Protein AF-A0A4V1Y450-F1 (afdb_monomer)

Organism: NCBI:txid1690

pLDDT: mean 74.6, std 20.34, range [22.47, 97.5]

Sequence (356 aa):
MAGMRTQPRKPKGAPNGTGGQYDHLPHGHDTLPDLVQDVPDEGTLQSHRARREYYQARDRAQQGWMYMDQFLKASEPAGDGHDWTSQPVCSMAREMELVERAIGPEGRPGPVARKFLTVTDSPSQAQDLARTWVDGTLLALRRSCALDPTRCYSEPLVRAMLAPGTVKLERILAKPPYCLSAHRSRIGNRYRERLDAYKREHGRVDDRIRDRVWDETLADYVEEKMASGASMGGGLYYSNGQDANPRHAHVRRAMEQGLPVPVRRNPDGSVFNGRADYERILADFRSQLHQHSLEADRESFGFDPATDAGRVDTTGVDLVKVFQQAARQGNDLDVLADTLHLDDAMRQRVMAAACT

Solvent-accessible surface area (backbone atoms only — not comparable to full-atom values): 20708 Å² total; per-residue (Å²): 140,83,81,84,80,77,77,83,78,78,67,93,83,69,83,88,71,97,79,88,79,89,82,87,74,93,78,81,90,84,73,82,52,80,87,74,81,77,69,86,86,85,46,91,62,89,41,76,65,58,46,53,53,49,51,53,53,41,48,74,74,41,73,68,53,78,75,37,58,90,39,23,31,13,79,36,62,35,96,85,76,50,71,30,50,83,49,62,52,47,48,68,71,58,49,50,56,51,50,48,55,23,24,33,59,92,81,46,55,14,61,35,5,54,60,38,47,80,69,40,96,43,53,58,60,7,28,53,52,28,48,56,51,49,53,54,51,52,54,49,49,34,54,51,17,52,60,27,52,37,31,40,46,20,54,71,53,54,53,57,63,54,32,51,85,63,68,53,64,46,63,53,39,38,34,72,93,57,56,37,44,58,58,57,44,54,46,50,51,54,26,50,56,50,50,54,52,48,33,73,76,68,47,86,79,56,69,69,57,52,38,48,49,40,37,54,43,47,50,56,52,45,50,54,28,61,76,69,68,50,86,70,77,79,90,52,38,30,46,75,11,31,64,59,51,64,84,42,68,67,38,38,51,16,60,76,68,74,42,80,59,68,60,44,57,41,98,88,66,47,70,30,33,36,50,60,53,52,53,47,47,48,50,52,52,46,50,54,53,52,50,53,51,52,50,52,51,36,51,74,73,65,54,49,85,90,78,54,86,69,62,66,84,57,84,91,56,65,55,48,59,53,38,33,50,36,47,76,71,70,50,64,63,65,62,51,37,62,72,46,51,52,51,74,70,57,41,52,53,28,54,58,53,38,78,109

Mean predicted aligned error: 15.75 Å

Radius of gyration: 26.09 Å; Cα contacts (8 Å, |Δi|>4): 363; chains: 1; bounding box: 75×49×69 Å

Foldseek 3Di:
DDDDPDDDDDDDPDDDDPDDDDDDDDDDDDDQPLLDPPDPPPFPQPDPVSLVVVVVVCCVVPNPPLVDQVLQAAPDADPVPHARNPAGAQDPVLLVVLLCQLQDDPQDGHLQLVVCVLLEDGSNLSSLVSNRVLVSQLSVSSSSSSRHNNHHNHSVVSNVCSHNVVDDVQSSCCDPPNVQHSLNVVLVSQLVVVVVVVCVVPNDDDPVVSLVSSQVSLQVSQVVCVVVVHDNDDDDAGQQQAGSHCPDPQNVVCVVVVHDGDGDADPVRHTDGSSVSSVVSSVVVNVSSVVVVVVVVCVVVVNDVVPDPQADPCVPPPLLVVLLVCLVVVHDLVVVCVNNVDDPVVSVVSVVSNVD

Structure (mmCIF, N/CA/C/O backbone):
data_AF-A0A4V1Y450-F1
#
_entry.id   AF-A0A4V1Y450-F1
#
loop_
_atom_site.group_PDB
_atom_site.id
_atom_site.type_symbol
_atom_site.label_atom_id
_atom_site.label_alt_id
_atom_site.label_comp_id
_atom_site.label_asym_id
_atom_site.label_entity_id
_atom_site.label_seq_id
_atom_site.pdbx_PDB_ins_code
_atom_site.Cartn_x
_atom_site.Cartn_y
_atom_site.Cartn_z
_atom_site.occupancy
_atom_site.B_iso_or_equiv
_atom_site.auth_seq_id
_atom_site.auth_comp_id
_atom_site.auth_asym_id
_atom_site.auth_atom_id
_atom_site.pdbx_PDB_model_num
ATOM 1 N N . MET A 1 1 ? 35.935 0.048 43.027 1.00 33.91 1 MET A N 1
ATOM 2 C CA . MET A 1 1 ? 36.151 0.452 41.622 1.00 33.91 1 MET A CA 1
ATOM 3 C C . MET A 1 1 ? 35.650 -0.671 40.727 1.00 33.91 1 MET A C 1
ATOM 5 O O . MET A 1 1 ? 36.267 -1.725 40.705 1.00 33.91 1 MET A O 1
ATOM 9 N N . ALA A 1 2 ? 34.489 -0.496 40.094 1.00 30.39 2 ALA A N 1
ATOM 10 C CA . ALA A 1 2 ? 33.848 -1.514 39.261 1.00 30.39 2 ALA A CA 1
ATOM 11 C C . ALA A 1 2 ? 33.905 -1.072 37.793 1.00 30.39 2 ALA A C 1
ATOM 13 O O . ALA A 1 2 ? 33.514 0.047 37.467 1.00 30.39 2 ALA A O 1
ATOM 14 N N . GLY A 1 3 ? 34.455 -1.937 36.939 1.00 28.19 3 GLY A N 1
ATOM 15 C CA . GLY A 1 3 ? 34.726 -1.660 35.533 1.00 28.19 3 GLY A CA 1
ATOM 16 C C . GLY A 1 3 ? 33.459 -1.432 34.711 1.00 28.19 3 GLY A C 1
ATOM 17 O O . GLY A 1 3 ? 32.525 -2.234 34.741 1.00 28.19 3 GLY A O 1
ATOM 18 N N . MET A 1 4 ? 33.464 -0.342 33.943 1.0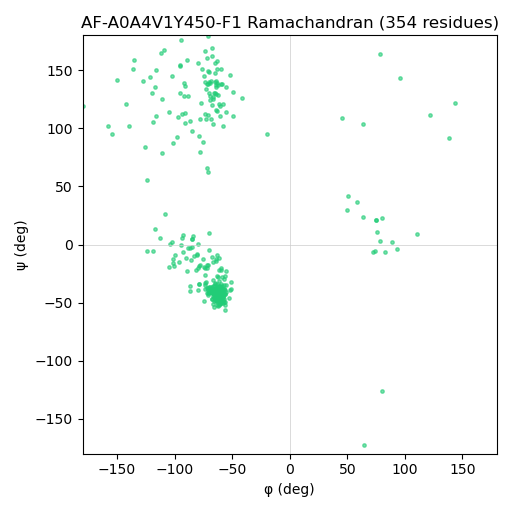0 29.47 4 MET A N 1
ATOM 19 C CA . MET A 1 4 ? 32.505 -0.065 32.877 1.00 29.47 4 MET A CA 1
ATOM 20 C C . MET A 1 4 ? 32.547 -1.194 31.838 1.00 29.47 4 MET A C 1
ATOM 22 O O . MET A 1 4 ? 33.441 -1.248 30.998 1.00 29.47 4 MET A O 1
ATOM 26 N N . ARG A 1 5 ? 31.566 -2.100 31.877 1.00 29.33 5 ARG A N 1
ATOM 27 C CA . ARG A 1 5 ? 31.275 -3.005 30.760 1.00 29.33 5 ARG A CA 1
ATOM 28 C C . ARG A 1 5 ? 30.482 -2.228 29.712 1.00 29.33 5 ARG A C 1
ATOM 30 O O . ARG A 1 5 ? 29.263 -2.113 29.798 1.00 29.33 5 ARG A O 1
ATOM 37 N N . THR A 1 6 ? 31.185 -1.666 28.738 1.00 33.88 6 THR A N 1
ATOM 38 C CA . THR A 1 6 ? 30.600 -1.160 27.495 1.00 33.88 6 THR A CA 1
ATOM 39 C C . THR A 1 6 ? 29.932 -2.318 26.751 1.00 33.88 6 THR A C 1
ATOM 41 O O . THR A 1 6 ? 30.571 -3.320 26.437 1.00 33.88 6 THR A O 1
ATOM 44 N N . GLN A 1 7 ? 28.625 -2.214 26.492 1.00 28.44 7 GLN A N 1
ATOM 45 C CA . GLN A 1 7 ? 27.934 -3.173 25.629 1.00 28.44 7 GLN A CA 1
ATOM 46 C C . GLN A 1 7 ? 28.506 -3.101 24.200 1.00 28.44 7 GLN A C 1
ATOM 48 O O . GLN A 1 7 ? 28.754 -1.996 23.705 1.00 28.44 7 GLN A O 1
ATOM 53 N N . PRO A 1 8 ? 28.705 -4.242 23.514 1.00 29.70 8 PRO A N 1
ATOM 54 C CA . PRO A 1 8 ? 29.227 -4.250 22.156 1.00 29.70 8 PRO A CA 1
ATOM 55 C C . PRO A 1 8 ? 28.202 -3.623 21.204 1.00 29.70 8 PRO A C 1
ATOM 57 O O . PRO A 1 8 ? 27.069 -4.090 21.081 1.00 29.70 8 PRO A O 1
ATOM 60 N N . ARG A 1 9 ? 28.599 -2.541 20.523 1.00 33.09 9 ARG A N 1
ATOM 61 C CA . ARG A 1 9 ? 27.813 -1.955 19.432 1.00 33.09 9 ARG A CA 1
ATOM 62 C C . ARG A 1 9 ? 27.787 -2.943 18.263 1.00 33.09 9 ARG A C 1
ATOM 64 O O . ARG A 1 9 ? 28.834 -3.393 17.807 1.00 33.09 9 ARG A O 1
ATOM 71 N N . LYS A 1 10 ? 26.58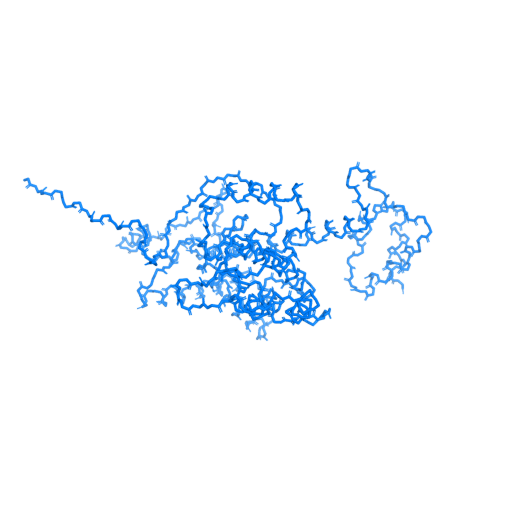3 -3.272 17.791 1.00 30.75 10 LYS A N 1
ATOM 72 C CA . LYS A 1 10 ? 26.346 -4.137 16.626 1.00 30.75 10 LYS A CA 1
ATOM 73 C C . LYS A 1 10 ? 27.028 -3.530 15.379 1.00 30.75 10 LYS A C 1
ATOM 75 O O . LYS A 1 10 ? 26.949 -2.311 15.207 1.00 30.75 10 LYS A O 1
ATOM 80 N N . PRO A 1 11 ? 27.688 -4.325 14.517 1.00 30.58 11 PRO A N 1
ATOM 81 C CA . PRO A 1 11 ? 28.325 -3.814 13.304 1.00 30.58 11 PRO A CA 1
ATOM 82 C C . PRO A 1 11 ? 27.291 -3.233 12.328 1.00 30.58 11 PRO A C 1
ATOM 84 O O . PRO A 1 11 ? 26.187 -3.761 12.168 1.00 30.58 11 PRO A O 1
ATOM 87 N N . LYS A 1 12 ? 27.660 -2.121 11.683 1.00 27.75 12 LYS A N 1
ATOM 88 C CA . LYS A 1 12 ? 26.866 -1.442 10.651 1.00 27.75 12 LYS A CA 1
ATOM 89 C C . LYS A 1 12 ? 26.706 -2.406 9.462 1.00 27.75 12 LYS A C 1
ATOM 91 O O . LYS A 1 12 ? 27.707 -2.772 8.862 1.00 27.75 12 LYS A O 1
ATOM 96 N N . GLY A 1 13 ? 25.476 -2.847 9.174 1.00 32.97 13 GLY A N 1
ATOM 97 C CA . GLY A 1 13 ? 25.177 -3.799 8.087 1.00 32.97 13 GLY A CA 1
ATOM 98 C C . GLY A 1 13 ? 24.740 -5.212 8.508 1.00 32.97 13 GLY A C 1
ATOM 99 O O . GLY A 1 13 ? 24.623 -6.082 7.653 1.00 32.97 13 GLY A O 1
ATOM 100 N N . ALA A 1 14 ? 24.473 -5.477 9.792 1.00 26.77 14 ALA A N 1
ATOM 101 C CA . ALA A 1 14 ? 23.919 -6.772 10.204 1.00 26.77 14 ALA A CA 1
ATOM 102 C C . ALA A 1 14 ? 22.454 -6.947 9.726 1.00 26.77 14 ALA A C 1
ATOM 104 O O . ALA A 1 14 ? 21.623 -6.086 10.039 1.00 26.77 14 ALA A O 1
ATOM 105 N N . PRO A 1 15 ? 22.102 -8.051 9.039 1.00 31.08 15 PRO A N 1
ATOM 106 C CA . PRO A 1 15 ? 20.765 -8.246 8.499 1.00 31.08 15 PRO A CA 1
ATOM 107 C C . PRO A 1 15 ? 19.755 -8.576 9.609 1.00 31.08 15 PRO A C 1
ATOM 109 O O . PRO A 1 15 ? 20.033 -9.323 10.546 1.00 31.08 15 PRO A O 1
ATOM 112 N N . ASN A 1 16 ? 18.570 -7.985 9.459 1.00 34.50 16 ASN A N 1
ATOM 113 C CA . ASN A 1 16 ? 17.327 -8.155 10.213 1.00 34.50 16 ASN A CA 1
ATOM 114 C C . ASN A 1 16 ? 17.328 -7.771 11.706 1.00 34.50 16 ASN A C 1
ATOM 116 O O . ASN A 1 16 ? 17.735 -8.500 12.609 1.00 34.50 16 ASN A O 1
ATOM 120 N N . GLY A 1 17 ? 16.729 -6.608 11.954 1.00 23.62 17 GLY A N 1
ATOM 121 C CA . GLY A 1 17 ? 16.187 -6.177 13.233 1.00 23.62 17 GLY A CA 1
ATOM 122 C C . GLY A 1 17 ? 15.147 -5.097 12.966 1.00 23.62 17 GLY A C 1
ATOM 123 O O . GLY A 1 17 ? 15.493 -3.963 12.664 1.00 23.62 17 GLY A O 1
ATOM 124 N N . THR A 1 18 ? 13.871 -5.466 13.024 1.00 29.64 18 THR A N 1
ATOM 125 C CA . THR A 1 18 ? 12.726 -4.548 13.038 1.00 29.64 18 THR A CA 1
ATOM 126 C C . THR A 1 18 ? 12.924 -3.455 14.090 1.00 29.64 18 THR A C 1
ATOM 128 O O . THR A 1 18 ? 12.837 -3.740 15.285 1.00 29.64 18 THR A O 1
ATOM 131 N N . GLY A 1 19 ? 13.137 -2.219 13.633 1.00 26.31 19 GLY A N 1
ATOM 132 C CA . GLY A 1 19 ? 13.068 -1.002 14.442 1.00 26.31 19 GLY A CA 1
ATOM 133 C C . GLY A 1 19 ? 14.354 -0.177 14.454 1.00 26.31 19 GLY A C 1
ATOM 134 O O . GLY A 1 19 ? 15.329 -0.560 15.091 1.00 26.31 19 GLY A O 1
ATOM 135 N N . GLY A 1 20 ? 14.295 1.008 13.837 1.00 23.78 20 GLY A N 1
ATOM 136 C CA . GLY A 1 20 ? 15.161 2.133 14.192 1.00 23.78 20 GLY A CA 1
ATOM 137 C C . GLY A 1 20 ? 15.722 2.921 13.013 1.00 23.78 20 GLY A C 1
ATOM 138 O O . GLY A 1 20 ? 16.812 2.613 12.557 1.00 23.78 20 GLY A O 1
ATOM 139 N N . GLN A 1 21 ? 15.016 3.970 12.588 1.00 22.47 21 GLN A N 1
ATOM 140 C CA . GLN A 1 21 ? 15.487 5.363 12.650 1.00 22.47 21 GLN A CA 1
ATOM 141 C C . GLN A 1 21 ? 14.393 6.274 12.076 1.00 22.47 21 GLN A C 1
ATOM 143 O O . GLN A 1 21 ? 13.960 6.105 10.942 1.00 22.47 21 GLN A O 1
ATOM 148 N N . TYR A 1 22 ? 13.901 7.191 12.910 1.00 29.86 22 TYR A N 1
ATOM 149 C CA . TYR A 1 22 ? 13.045 8.289 12.482 1.00 29.86 22 TYR A CA 1
ATOM 150 C C . TYR A 1 22 ? 13.910 9.265 11.688 1.00 29.86 22 TYR A C 1
ATOM 152 O O . TYR A 1 22 ? 14.777 9.911 12.278 1.00 29.86 22 TYR A O 1
ATOM 160 N N . ASP A 1 23 ? 13.678 9.365 10.382 1.00 25.23 23 ASP A N 1
ATOM 161 C CA . ASP A 1 23 ? 14.145 10.506 9.601 1.00 25.23 23 ASP A CA 1
ATOM 162 C C . ASP A 1 23 ? 13.089 11.609 9.688 1.00 25.23 23 ASP A C 1
ATOM 164 O O . ASP A 1 23 ? 11.994 11.527 9.132 1.00 25.23 23 ASP A O 1
ATOM 168 N N . HIS A 1 24 ? 13.427 12.630 10.468 1.00 27.42 24 HIS A N 1
ATOM 169 C CA . HIS A 1 24 ? 12.735 13.904 10.525 1.00 27.42 24 HIS A CA 1
ATOM 170 C C . HIS A 1 24 ? 13.287 14.802 9.414 1.00 27.42 24 HIS A C 1
ATOM 172 O O . HIS A 1 24 ? 14.313 15.431 9.640 1.00 27.42 24 HIS A O 1
ATOM 178 N N . LEU A 1 25 ? 12.627 14.907 8.255 1.00 24.45 25 LEU A N 1
ATOM 179 C CA . LEU A 1 25 ? 12.838 16.012 7.305 1.00 24.45 25 LEU A CA 1
ATOM 180 C C . LEU A 1 25 ? 11.543 16.318 6.515 1.00 24.45 25 LEU A C 1
ATOM 182 O O . LEU A 1 25 ? 10.814 15.384 6.176 1.00 24.45 25 LEU A O 1
ATOM 186 N N . PRO A 1 26 ? 11.234 17.603 6.235 1.00 32.69 26 PRO A N 1
ATOM 187 C CA . PRO A 1 26 ? 9.958 18.035 5.675 1.00 32.69 26 PRO A CA 1
ATOM 188 C C . PRO A 1 26 ? 10.060 18.210 4.157 1.00 32.69 26 PRO A C 1
ATOM 190 O O . PRO A 1 26 ? 10.673 19.171 3.708 1.00 32.69 26 PRO A O 1
ATOM 193 N N . HIS A 1 27 ? 9.430 17.347 3.358 1.00 27.23 27 HIS A N 1
ATOM 194 C CA . HIS A 1 27 ? 9.263 17.606 1.925 1.00 27.23 27 HIS A CA 1
ATOM 195 C C . HIS A 1 27 ? 7.904 17.126 1.412 1.00 27.23 27 HIS A C 1
ATOM 197 O O . HIS A 1 27 ? 7.587 15.947 1.519 1.00 27.23 27 HIS A O 1
ATOM 203 N N . GLY A 1 28 ? 7.159 18.103 0.878 1.00 24.92 28 GLY A N 1
ATOM 204 C CA . GLY A 1 28 ? 6.300 18.053 -0.309 1.00 24.92 28 GLY A CA 1
ATOM 205 C C . GLY A 1 28 ? 5.374 16.857 -0.474 1.00 24.92 28 GLY A C 1
ATOM 206 O O . GLY A 1 28 ? 5.818 15.769 -0.825 1.00 24.92 28 GLY A O 1
ATOM 207 N N . HIS A 1 29 ? 4.082 17.117 -0.305 1.00 26.75 29 HIS A N 1
ATOM 208 C CA . HIS A 1 29 ? 3.028 16.300 -0.883 1.00 26.75 29 HIS A CA 1
ATOM 209 C C . HIS A 1 29 ? 3.049 16.376 -2.414 1.00 26.75 29 HIS A C 1
ATOM 211 O O . HIS A 1 29 ? 3.440 17.399 -2.975 1.00 26.75 29 HIS A O 1
ATOM 217 N N . ASP A 1 30 ? 2.659 15.255 -3.019 1.00 29.97 30 ASP A N 1
ATOM 218 C CA . ASP A 1 30 ? 1.737 15.097 -4.154 1.00 29.97 30 ASP A CA 1
ATOM 219 C C . ASP A 1 30 ? 2.240 13.960 -5.044 1.00 29.97 30 ASP A C 1
ATOM 221 O O . ASP A 1 30 ? 3.369 13.989 -5.532 1.00 29.97 30 ASP A O 1
ATOM 225 N N . THR A 1 31 ? 1.386 12.948 -5.230 1.00 32.19 31 THR A N 1
ATOM 226 C CA . THR A 1 31 ? 1.590 11.615 -5.838 1.00 32.19 31 THR A CA 1
ATOM 227 C C . THR A 1 31 ? 1.879 10.467 -4.859 1.00 32.19 31 THR A C 1
ATOM 229 O O . THR A 1 31 ? 2.536 10.614 -3.826 1.00 32.19 31 THR A O 1
ATOM 232 N N . LEU A 1 32 ? 1.325 9.289 -5.191 1.00 34.12 32 LEU A N 1
ATOM 233 C CA . LEU A 1 32 ? 1.556 8.014 -4.505 1.00 34.12 32 LEU A CA 1
ATOM 234 C C . LEU A 1 32 ? 3.049 7.873 -4.159 1.00 34.12 32 LEU A C 1
ATOM 236 O O . LEU A 1 32 ? 3.881 8.000 -5.057 1.00 34.12 32 LEU A O 1
ATOM 240 N N . PRO A 1 33 ? 3.405 7.615 -2.885 1.00 36.03 33 PRO A N 1
ATOM 241 C CA . PRO A 1 33 ? 4.774 7.755 -2.413 1.00 36.03 33 PRO A CA 1
ATOM 242 C C . PRO A 1 33 ? 5.683 6.815 -3.192 1.00 36.03 33 PRO A C 1
ATOM 244 O O . PRO A 1 33 ? 5.584 5.600 -3.012 1.00 36.03 33 PRO A O 1
ATOM 247 N N . ASP A 1 34 ? 6.538 7.407 -4.034 1.00 37.16 34 ASP A N 1
ATOM 248 C CA . ASP A 1 34 ? 7.513 6.792 -4.941 1.00 37.16 34 ASP A CA 1
ATOM 249 C C . ASP A 1 34 ? 7.828 5.352 -4.511 1.00 37.16 34 ASP A C 1
ATOM 251 O O . ASP A 1 34 ? 8.572 5.109 -3.554 1.00 37.16 34 ASP A O 1
ATOM 255 N N . LEU A 1 35 ? 7.129 4.383 -5.108 1.00 35.09 35 LEU A N 1
ATOM 256 C CA . LEU A 1 35 ? 6.893 3.028 -4.574 1.00 35.09 35 LEU A CA 1
ATOM 257 C C . LEU A 1 35 ? 8.138 2.127 -4.539 1.00 35.09 35 LEU A C 1
ATOM 259 O O . LEU A 1 35 ? 8.059 0.932 -4.261 1.00 35.09 35 LEU A O 1
ATOM 263 N N . VAL A 1 36 ? 9.310 2.701 -4.782 1.00 41.56 36 VAL A N 1
ATOM 264 C CA . VAL A 1 36 ? 10.457 2.010 -5.360 1.00 41.56 36 VAL A CA 1
ATOM 265 C C . VAL A 1 36 ? 11.683 2.132 -4.455 1.00 41.56 36 VAL A C 1
ATOM 267 O O . VAL A 1 36 ? 12.742 2.596 -4.859 1.00 41.56 36 VAL A O 1
ATOM 270 N N . GLN A 1 37 ? 11.553 1.722 -3.193 1.00 41.34 37 GLN A N 1
ATOM 271 C CA . GLN A 1 37 ? 12.717 1.616 -2.295 1.00 41.34 37 GLN A CA 1
ATOM 272 C C . GLN A 1 37 ? 13.192 0.172 -2.068 1.00 41.34 37 GLN A C 1
ATOM 274 O O . GLN A 1 37 ? 14.165 -0.027 -1.353 1.00 41.34 37 GLN A O 1
ATOM 279 N N . ASP A 1 38 ? 12.553 -0.831 -2.683 1.00 36.53 38 ASP A N 1
ATOM 280 C CA . ASP A 1 38 ? 12.862 -2.252 -2.438 1.00 36.53 38 ASP A CA 1
ATOM 281 C C . ASP A 1 38 ? 13.395 -3.024 -3.652 1.00 36.53 38 ASP A C 1
ATOM 283 O O . ASP A 1 38 ? 13.456 -4.253 -3.606 1.00 36.53 38 ASP A O 1
ATOM 287 N N . VAL A 1 39 ? 13.792 -2.352 -4.736 1.00 37.91 39 VAL A N 1
ATOM 288 C CA . VAL A 1 39 ? 14.658 -3.014 -5.722 1.00 37.91 39 VAL A CA 1
ATOM 289 C C . VAL A 1 39 ? 16.070 -3.013 -5.123 1.00 37.91 39 VAL A C 1
ATOM 291 O O . VAL A 1 39 ? 16.554 -1.928 -4.801 1.00 37.91 39 VAL A O 1
ATOM 294 N N . PRO A 1 40 ? 16.725 -4.175 -4.923 1.00 38.03 40 PRO A N 1
ATOM 295 C CA . PRO A 1 40 ? 18.095 -4.221 -4.423 1.00 38.03 40 PRO A CA 1
ATOM 296 C C . PRO A 1 40 ? 19.010 -3.389 -5.330 1.00 38.03 40 PRO A C 1
ATOM 298 O O . PRO A 1 40 ? 19.171 -3.702 -6.516 1.00 38.03 40 PRO A O 1
ATOM 301 N N . ASP A 1 41 ? 19.538 -2.306 -4.755 1.00 47.16 41 ASP A N 1
ATOM 302 C CA . ASP A 1 41 ? 20.470 -1.356 -5.363 1.00 47.16 41 ASP A CA 1
ATOM 303 C C . ASP A 1 41 ? 21.867 -2.000 -5.422 1.00 47.16 41 ASP A C 1
ATOM 305 O O . ASP A 1 41 ? 22.676 -1.847 -4.509 1.00 47.16 41 ASP A O 1
ATOM 309 N N . GLU A 1 42 ? 22.151 -2.730 -6.501 1.00 40.25 42 GLU A N 1
ATOM 310 C CA . GLU A 1 42 ? 23.497 -3.244 -6.821 1.00 40.25 42 GLU A CA 1
ATOM 311 C C . GLU A 1 42 ? 24.130 -2.511 -8.023 1.00 40.25 42 GLU A C 1
ATOM 313 O O . GLU A 1 42 ? 24.983 -3.040 -8.724 1.00 40.25 42 GLU A O 1
ATOM 318 N N . GLY A 1 43 ? 23.723 -1.259 -8.267 1.00 45.78 43 GLY A N 1
ATOM 319 C CA . GLY A 1 43 ? 24.254 -0.419 -9.347 1.00 45.78 43 GLY A CA 1
ATOM 320 C C . GLY A 1 43 ? 25.381 0.530 -8.912 1.00 45.78 43 GLY A C 1
ATOM 321 O O . GLY A 1 43 ? 25.440 0.996 -7.775 1.00 45.78 43 GLY A O 1
ATOM 322 N N . THR A 1 44 ? 26.245 0.893 -9.863 1.00 49.44 44 THR A N 1
ATOM 323 C CA . THR A 1 44 ? 27.452 1.742 -9.727 1.00 49.44 44 THR A CA 1
ATOM 324 C C . THR A 1 44 ? 27.213 3.185 -9.244 1.00 49.44 44 THR A C 1
ATOM 326 O O . THR A 1 44 ? 28.163 3.870 -8.860 1.00 49.44 44 THR A O 1
ATOM 329 N N . LEU A 1 45 ? 25.963 3.664 -9.197 1.00 53.75 45 LEU A N 1
ATOM 330 C CA . LEU A 1 45 ? 25.597 5.007 -8.725 1.00 53.75 45 LEU A CA 1
ATOM 331 C C . LEU A 1 45 ? 25.042 4.960 -7.291 1.00 53.75 45 LEU A C 1
ATOM 333 O O . LEU A 1 45 ? 23.834 4.905 -7.069 1.00 53.75 45 LEU A O 1
ATOM 337 N N . GLN A 1 46 ? 25.939 5.040 -6.305 1.00 56.66 46 GLN A N 1
ATOM 338 C CA . GLN A 1 46 ? 25.635 4.817 -4.880 1.00 56.66 46 GLN A CA 1
ATOM 339 C C . GLN A 1 46 ? 24.721 5.869 -4.212 1.00 56.66 46 GLN A C 1
ATOM 341 O O . GLN A 1 46 ? 24.269 5.651 -3.090 1.00 56.66 46 GLN A O 1
ATOM 346 N N . SER A 1 47 ? 24.432 7.014 -4.849 1.00 64.75 47 SER A N 1
ATOM 347 C CA . SER A 1 47 ? 23.580 8.063 -4.257 1.00 64.75 47 SER A CA 1
ATOM 348 C C . SER A 1 47 ? 22.346 8.388 -5.103 1.00 64.75 47 SER A C 1
ATOM 350 O O . SER A 1 47 ? 22.389 8.411 -6.333 1.00 64.75 47 SER A O 1
ATOM 352 N N . HIS A 1 48 ? 21.228 8.691 -4.432 1.00 63.66 48 HIS A N 1
ATOM 353 C CA . HIS A 1 48 ? 19.972 9.108 -5.073 1.00 63.66 48 HIS A CA 1
ATOM 354 C C . HIS A 1 48 ? 20.155 10.349 -5.964 1.00 63.66 48 HIS A C 1
ATOM 356 O O . HIS A 1 48 ? 19.609 10.431 -7.063 1.00 63.66 48 HIS A O 1
ATOM 362 N N . ARG A 1 49 ? 20.988 11.296 -5.516 1.00 66.81 49 ARG A N 1
ATOM 363 C CA . ARG A 1 49 ? 21.335 12.499 -6.275 1.00 66.81 49 ARG A CA 1
ATOM 364 C C . ARG A 1 49 ? 22.059 12.162 -7.580 1.00 66.81 49 ARG A C 1
ATOM 366 O O . ARG A 1 49 ? 21.632 12.633 -8.628 1.00 66.81 49 ARG A O 1
ATOM 373 N N . ALA A 1 50 ? 23.078 11.303 -7.527 1.00 66.88 50 ALA A N 1
ATOM 374 C CA . ALA A 1 50 ? 23.832 10.898 -8.713 1.00 66.88 50 ALA A CA 1
ATOM 375 C C . ALA A 1 50 ? 22.951 10.170 -9.744 1.00 66.88 50 ALA A C 1
ATOM 377 O O . ALA A 1 50 ? 23.091 10.394 -10.942 1.00 66.88 50 ALA A O 1
ATOM 378 N N . ARG A 1 51 ? 21.989 9.354 -9.291 1.00 68.81 51 ARG A N 1
ATOM 379 C CA . ARG A 1 51 ? 20.998 8.716 -10.176 1.00 68.81 51 ARG A CA 1
ATOM 380 C C . ARG A 1 51 ? 20.083 9.728 -10.856 1.00 68.81 51 ARG A C 1
ATOM 382 O O . ARG A 1 51 ? 19.880 9.653 -12.062 1.00 68.81 51 ARG A O 1
ATOM 389 N N . ARG A 1 52 ? 19.560 10.702 -10.105 1.00 74.00 52 ARG A N 1
ATOM 390 C CA . ARG A 1 52 ? 18.709 11.761 -10.669 1.00 74.00 52 ARG A CA 1
ATOM 391 C C . ARG A 1 52 ? 19.464 12.593 -11.705 1.00 74.00 52 ARG A C 1
ATOM 393 O O . ARG A 1 52 ? 18.920 12.869 -12.769 1.00 74.00 52 ARG A O 1
ATOM 400 N N . GLU A 1 53 ? 20.710 12.951 -11.407 1.00 72.31 53 GLU A N 1
ATOM 401 C CA . GLU A 1 53 ? 21.594 13.669 -12.331 1.00 72.31 53 GLU A CA 1
ATOM 402 C C . GLU A 1 53 ? 21.879 12.835 -13.592 1.00 72.31 53 GLU A C 1
ATOM 404 O O . GLU A 1 53 ? 21.792 13.365 -14.699 1.00 72.31 53 GLU A O 1
ATOM 409 N N . TYR A 1 54 ? 22.116 11.524 -13.451 1.00 76.00 54 TYR A N 1
ATOM 410 C CA . TYR A 1 54 ? 22.274 10.604 -14.581 1.00 76.00 54 TYR A CA 1
ATOM 411 C C . TYR A 1 54 ? 21.024 10.548 -15.470 1.00 76.00 54 TYR A C 1
ATOM 413 O O . TYR A 1 54 ? 21.134 10.723 -16.684 1.00 76.00 54 TYR A O 1
ATOM 421 N N . TYR A 1 55 ? 19.835 10.351 -14.887 1.00 74.69 55 TYR A N 1
ATOM 422 C CA . TYR A 1 55 ? 18.585 10.292 -15.652 1.00 74.69 55 TYR A CA 1
ATOM 423 C C . TYR A 1 55 ? 18.324 11.602 -16.396 1.00 74.69 55 TYR A C 1
ATOM 425 O O . TYR A 1 55 ? 18.038 11.577 -17.586 1.00 74.69 55 TYR A O 1
ATOM 433 N N . GLN A 1 56 ? 18.520 12.748 -15.739 1.00 76.31 56 GLN A N 1
ATOM 434 C CA . GLN A 1 56 ? 18.359 14.056 -16.380 1.00 76.31 56 GLN A CA 1
ATOM 435 C C . GLN A 1 56 ? 19.361 14.280 -17.515 1.00 76.31 56 GLN A C 1
ATOM 437 O O . GLN A 1 56 ? 19.002 14.832 -18.553 1.00 76.31 56 GLN A O 1
ATOM 442 N N . ALA A 1 57 ? 20.621 13.876 -17.335 1.00 75.50 57 ALA A N 1
ATOM 443 C CA . ALA A 1 57 ? 21.623 13.969 -18.391 1.00 75.50 57 ALA A CA 1
ATOM 444 C C . ALA A 1 57 ? 21.251 13.085 -19.591 1.00 75.50 57 ALA A C 1
ATOM 446 O O . ALA A 1 57 ? 21.385 13.517 -20.736 1.00 75.50 57 ALA A O 1
ATOM 447 N N . ARG A 1 58 ? 20.729 11.879 -19.336 1.00 77.81 58 ARG A N 1
ATOM 448 C CA . ARG A 1 58 ? 20.241 10.968 -20.374 1.00 77.81 58 ARG A CA 1
ATOM 449 C C . ARG A 1 58 ? 19.006 11.487 -21.088 1.00 77.81 58 ARG A C 1
ATOM 451 O O . ARG A 1 58 ? 19.000 11.460 -22.310 1.00 77.81 58 ARG A O 1
ATOM 458 N N . ASP A 1 59 ? 18.025 12.021 -20.370 1.00 78.38 59 ASP A N 1
ATOM 459 C CA . ASP A 1 59 ? 16.825 12.603 -20.976 1.00 78.38 59 ASP A CA 1
ATOM 460 C C . ASP A 1 59 ? 17.177 13.772 -21.910 1.00 78.38 59 ASP A C 1
ATOM 462 O O . ASP A 1 59 ? 16.582 13.903 -22.977 1.00 78.38 59 ASP A O 1
ATOM 466 N N . ARG A 1 60 ? 18.194 14.579 -21.561 1.00 80.75 60 ARG A N 1
ATOM 467 C CA . ARG A 1 60 ? 18.717 15.647 -22.436 1.00 80.75 60 ARG A CA 1
ATOM 468 C C . ARG A 1 60 ? 19.464 15.113 -23.656 1.00 80.75 60 ARG A C 1
ATOM 470 O O . ARG A 1 60 ? 19.408 15.732 -24.711 1.00 80.75 60 ARG A O 1
ATOM 477 N N . ALA A 1 61 ? 20.207 14.020 -23.501 1.00 83.38 61 ALA A N 1
ATOM 478 C CA . ALA A 1 61 ? 21.015 13.453 -24.578 1.00 83.38 61 ALA A CA 1
ATOM 479 C C . ALA A 1 61 ? 20.179 12.622 -25.562 1.00 83.38 61 ALA A C 1
ATOM 481 O O . ALA A 1 61 ? 20.429 12.648 -26.765 1.00 83.38 61 ALA A O 1
ATOM 482 N N . GLN A 1 62 ? 19.215 11.859 -25.050 1.00 81.69 62 GLN A N 1
ATOM 483 C CA . GLN A 1 62 ? 18.420 10.910 -25.813 1.00 81.69 62 GLN A CA 1
ATOM 484 C C . GLN A 1 62 ? 17.065 10.691 -25.138 1.00 81.69 62 GLN A C 1
ATOM 486 O O . GLN A 1 62 ? 16.915 9.855 -24.246 1.00 81.69 62 GLN A O 1
ATOM 491 N N . GLN A 1 63 ? 16.052 11.428 -25.588 1.00 80.12 63 GLN A N 1
ATOM 492 C CA . GLN A 1 63 ? 14.691 11.263 -25.089 1.00 80.12 63 GLN A CA 1
ATOM 493 C C . GLN A 1 63 ? 14.187 9.833 -25.349 1.00 80.12 63 GLN A C 1
ATOM 495 O O . GLN A 1 63 ? 14.426 9.256 -26.409 1.00 80.12 63 GLN A O 1
ATOM 500 N N . GLY A 1 64 ? 13.502 9.246 -24.364 1.00 78.75 64 GLY A N 1
ATOM 501 C CA . GLY A 1 64 ? 12.947 7.895 -24.485 1.00 78.75 64 GLY A CA 1
ATOM 502 C C . GLY A 1 64 ? 13.968 6.760 -24.362 1.00 78.75 64 GLY A C 1
ATOM 503 O O . GLY A 1 64 ? 13.607 5.609 -24.592 1.00 78.75 64 GLY A O 1
ATOM 504 N N . TRP A 1 65 ? 15.212 7.040 -23.949 1.00 77.94 65 TRP A N 1
ATOM 505 C CA . TRP A 1 65 ? 16.252 6.022 -23.735 1.00 77.94 65 TRP A CA 1
ATOM 506 C C . TRP A 1 65 ? 15.790 4.853 -22.845 1.00 77.94 65 TRP A C 1
ATOM 508 O O . TRP A 1 65 ? 16.169 3.712 -23.083 1.00 77.94 65 TRP A O 1
ATOM 518 N N . MET A 1 66 ? 14.902 5.099 -21.876 1.00 77.56 66 MET A N 1
ATOM 519 C CA . MET A 1 66 ? 14.334 4.066 -20.993 1.00 77.56 66 MET A CA 1
ATOM 520 C C . MET A 1 66 ? 13.487 3.004 -21.713 1.00 77.56 66 MET A C 1
ATOM 522 O O . MET A 1 66 ? 13.107 2.024 -21.081 1.00 77.56 66 MET A O 1
ATOM 526 N N . TYR A 1 67 ? 13.180 3.184 -22.999 1.00 84.44 67 TYR A N 1
ATOM 527 C CA . TYR A 1 67 ? 12.415 2.242 -23.822 1.00 84.44 67 TYR A CA 1
ATOM 528 C C . TYR A 1 67 ? 13.255 1.603 -24.933 1.00 84.44 67 TYR A C 1
ATOM 530 O O . TYR A 1 67 ? 12.715 0.900 -25.780 1.00 84.44 67 TYR A O 1
ATOM 538 N N . MET A 1 68 ? 14.564 1.861 -24.969 1.00 84.44 68 MET A N 1
ATOM 539 C CA . MET A 1 68 ? 15.437 1.349 -26.021 1.00 84.44 68 MET A CA 1
ATOM 540 C C . MET A 1 68 ? 16.128 0.059 -25.591 1.00 84.44 68 MET A C 1
ATOM 542 O O . MET A 1 68 ? 16.798 0.018 -24.558 1.00 84.44 68 MET A O 1
ATOM 546 N N . ASP A 1 69 ? 16.058 -0.960 -26.447 1.00 88.81 69 ASP A N 1
ATOM 547 C CA . ASP A 1 69 ? 16.622 -2.290 -26.193 1.00 88.81 69 ASP A CA 1
ATOM 548 C C . ASP A 1 69 ? 18.094 -2.259 -25.774 1.00 88.81 69 ASP A C 1
ATOM 550 O O . ASP A 1 69 ? 18.493 -2.986 -24.870 1.00 88.81 69 ASP A O 1
ATOM 554 N N . GLN A 1 70 ? 18.900 -1.380 -26.377 1.00 88.19 70 GLN A N 1
ATOM 555 C CA . GLN A 1 70 ? 20.334 -1.267 -26.083 1.00 88.19 70 GLN A CA 1
ATOM 556 C C . GLN A 1 70 ? 20.648 -0.892 -24.626 1.00 88.19 70 GLN A C 1
ATOM 558 O O . GLN A 1 70 ? 21.758 -1.142 -24.169 1.00 88.19 70 GLN A O 1
ATOM 563 N N . PHE A 1 71 ? 19.699 -0.278 -23.913 1.00 85.56 71 PHE A N 1
ATOM 564 C CA . PHE A 1 71 ? 19.840 0.039 -22.492 1.00 85.56 71 PHE A CA 1
ATOM 565 C C . PHE A 1 71 ? 19.113 -0.961 -21.601 1.00 85.56 71 PHE A C 1
ATOM 567 O O . PHE A 1 71 ? 19.382 -1.022 -20.416 1.00 85.56 71 PHE A O 1
ATOM 574 N N . LEU A 1 72 ? 18.178 -1.734 -22.139 1.00 87.06 72 LEU A N 1
ATOM 575 C CA . LEU A 1 72 ? 17.365 -2.658 -21.355 1.00 87.06 72 LEU A CA 1
ATOM 576 C C . LEU A 1 72 ? 17.848 -4.106 -21.435 1.00 87.06 72 LEU A C 1
ATOM 578 O O . LEU A 1 72 ? 17.335 -4.961 -20.712 1.00 87.06 72 LEU A O 1
ATOM 582 N N . LYS A 1 73 ? 18.804 -4.389 -22.318 1.00 91.94 73 LYS A N 1
ATOM 583 C CA . LYS A 1 73 ? 19.414 -5.700 -22.501 1.00 91.94 73 LYS A CA 1
ATOM 584 C C . LYS A 1 73 ? 20.657 -5.841 -21.624 1.00 91.94 73 LYS A C 1
ATOM 586 O O . LYS A 1 73 ? 21.480 -4.932 -21.573 1.00 91.94 73 LYS A O 1
ATOM 591 N N . ALA A 1 74 ? 20.831 -7.017 -21.024 1.00 88.75 74 ALA A N 1
ATOM 592 C CA . ALA A 1 74 ? 22.067 -7.351 -20.325 1.00 88.75 74 ALA A CA 1
ATOM 593 C C . ALA A 1 74 ? 23.238 -7.434 -21.322 1.00 88.75 74 ALA A C 1
ATOM 595 O O . ALA A 1 74 ? 23.144 -8.114 -22.349 1.00 88.75 74 ALA A O 1
ATOM 596 N N . SER A 1 75 ? 24.338 -6.755 -21.011 1.00 88.25 75 SER A N 1
ATOM 597 C CA . SER A 1 75 ? 25.593 -6.784 -21.768 1.00 88.25 75 SER A CA 1
ATOM 598 C C . SER A 1 75 ? 26.658 -7.679 -21.135 1.00 88.25 75 SER A C 1
ATOM 600 O O . SER A 1 75 ? 27.627 -8.026 -21.805 1.00 88.25 75 SER A O 1
ATOM 602 N N . GLU A 1 76 ? 26.489 -8.054 -19.867 1.00 88.81 76 GLU A N 1
ATOM 603 C CA . GLU A 1 76 ? 27.431 -8.872 -19.100 1.00 88.81 76 GLU A CA 1
ATOM 604 C C . GLU A 1 76 ? 26.680 -9.956 -18.303 1.00 88.81 76 GLU A C 1
ATOM 606 O O . GLU A 1 76 ? 25.517 -9.757 -17.944 1.00 88.81 76 GLU A O 1
ATOM 611 N N . PRO A 1 77 ? 27.292 -11.121 -18.027 1.00 86.19 77 PRO A N 1
ATOM 612 C CA . PRO A 1 77 ? 26.711 -12.099 -17.111 1.00 86.19 77 PRO A CA 1
ATOM 613 C C . PRO A 1 77 ? 26.758 -11.574 -15.670 1.00 86.19 77 PRO A C 1
ATOM 615 O O . PRO A 1 77 ? 27.692 -10.865 -15.287 1.00 86.19 77 PRO A O 1
ATOM 618 N N . ALA A 1 78 ? 25.781 -11.948 -14.845 1.00 80.38 78 ALA A N 1
ATOM 619 C CA . ALA A 1 78 ? 25.813 -11.618 -13.428 1.00 80.38 78 ALA A CA 1
ATOM 620 C C . ALA A 1 78 ? 26.838 -12.501 -12.690 1.00 80.38 78 ALA A C 1
ATOM 622 O O . ALA A 1 78 ? 27.047 -13.676 -13.007 1.00 80.38 78 ALA A O 1
ATOM 623 N N . GLY A 1 79 ? 27.496 -11.930 -11.678 1.00 74.19 79 GLY A N 1
ATOM 624 C CA . GLY A 1 79 ? 28.526 -12.618 -10.885 1.00 74.19 79 GLY A CA 1
ATOM 625 C C . GLY A 1 79 ? 27.993 -13.724 -9.963 1.00 74.19 79 GLY A C 1
ATOM 626 O O . GLY A 1 79 ? 28.779 -14.417 -9.321 1.00 74.19 79 GLY A O 1
ATOM 627 N N . ASP A 1 80 ? 26.674 -13.893 -9.891 1.00 75.75 80 ASP A N 1
ATOM 628 C CA . ASP A 1 80 ? 25.957 -14.884 -9.083 1.00 75.75 80 ASP A CA 1
ATOM 629 C C . ASP A 1 80 ? 25.644 -16.186 -9.850 1.00 75.75 80 ASP A C 1
ATOM 631 O O . ASP A 1 80 ? 24.984 -17.082 -9.322 1.00 75.75 80 ASP A O 1
ATOM 635 N N . GLY A 1 81 ? 26.146 -16.314 -11.084 1.00 71.62 81 GLY A N 1
ATOM 636 C CA . GLY A 1 81 ? 25.933 -17.480 -11.942 1.00 71.62 81 GLY A CA 1
ATOM 637 C C . GLY A 1 81 ? 24.677 -17.395 -12.810 1.00 71.62 81 GLY A C 1
ATOM 638 O O . GLY A 1 81 ? 24.404 -18.332 -13.562 1.00 71.62 81 GLY A O 1
ATOM 639 N N . HIS A 1 82 ? 23.929 -16.290 -12.750 1.00 75.25 82 HIS A N 1
ATOM 640 C CA . HIS A 1 82 ? 22.852 -16.014 -13.691 1.00 75.25 82 HIS A CA 1
ATOM 641 C C . HIS A 1 82 ? 23.373 -15.265 -14.928 1.00 75.25 82 HIS A C 1
ATOM 643 O O . HIS A 1 82 ? 24.013 -14.224 -14.828 1.00 75.25 82 HIS A O 1
ATOM 649 N N . ASP A 1 83 ? 23.064 -15.771 -16.123 1.00 85.75 83 ASP A N 1
ATOM 650 C CA . ASP A 1 83 ? 23.400 -15.107 -17.386 1.00 85.75 83 ASP A CA 1
ATOM 651 C C . ASP A 1 83 ? 22.125 -14.719 -18.142 1.00 85.75 83 ASP A C 1
ATOM 653 O O . ASP A 1 83 ? 21.383 -15.564 -18.651 1.00 85.75 83 ASP A O 1
ATOM 657 N N . TRP A 1 84 ? 21.876 -13.412 -18.204 1.00 85.88 84 TRP A N 1
ATOM 658 C CA . TRP A 1 84 ? 20.715 -12.826 -18.867 1.00 85.88 84 TRP A CA 1
ATOM 659 C C . TRP A 1 84 ? 21.048 -12.221 -20.238 1.00 85.88 84 TRP A C 1
ATOM 661 O O . TRP A 1 84 ? 20.155 -11.676 -20.885 1.00 85.88 84 TRP A O 1
ATOM 671 N N . THR A 1 85 ? 22.295 -12.322 -20.713 1.00 87.88 85 THR A N 1
ATOM 672 C CA . THR A 1 85 ? 22.768 -11.672 -21.957 1.00 87.88 85 THR A CA 1
ATOM 673 C C . THR A 1 85 ? 22.053 -12.171 -23.218 1.00 87.88 85 THR A C 1
ATOM 675 O O . THR A 1 85 ? 21.902 -11.442 -24.205 1.00 87.88 85 THR A O 1
ATOM 678 N N . SER A 1 86 ? 21.560 -13.411 -23.177 1.00 88.38 86 SER A N 1
ATOM 679 C CA . SER A 1 86 ? 20.788 -14.043 -24.251 1.00 88.38 86 SER A CA 1
ATOM 680 C C . SER A 1 86 ? 19.285 -13.746 -24.196 1.00 88.38 86 SER A C 1
ATOM 682 O O . SER A 1 86 ? 18.584 -13.999 -25.178 1.00 88.38 86 SER A O 1
ATOM 684 N N . GLN A 1 87 ? 18.772 -13.200 -23.087 1.00 90.00 87 GLN A N 1
ATOM 685 C CA . GLN A 1 87 ? 17.346 -12.907 -22.952 1.00 90.00 87 GLN A CA 1
ATOM 686 C C . GLN A 1 87 ? 16.953 -11.702 -23.816 1.00 90.00 87 GLN A C 1
ATOM 688 O O . GLN A 1 87 ? 17.627 -10.666 -23.768 1.00 90.00 87 GLN A O 1
ATOM 693 N N . PRO A 1 88 ? 15.849 -11.792 -24.577 1.00 93.62 88 PRO A N 1
ATOM 694 C CA . PRO A 1 88 ? 15.310 -10.638 -25.276 1.00 93.62 88 PRO A CA 1
ATOM 695 C C . PRO A 1 88 ? 14.684 -9.649 -24.286 1.00 93.62 88 PRO A C 1
ATOM 697 O O . PRO A 1 88 ? 14.119 -10.035 -23.257 1.00 93.62 88 PRO A O 1
ATOM 700 N N . VAL A 1 89 ? 14.742 -8.366 -24.641 1.00 93.44 89 VAL A N 1
ATOM 701 C CA . VAL A 1 89 ? 13.990 -7.314 -23.951 1.00 93.44 89 VAL A CA 1
ATOM 702 C C . VAL A 1 89 ? 12.494 -7.560 -24.166 1.00 93.44 89 VAL A C 1
ATOM 704 O O . VAL A 1 89 ? 12.060 -7.974 -25.243 1.00 93.44 89 VAL A O 1
ATOM 707 N N . CYS A 1 90 ? 11.692 -7.351 -23.125 1.00 92.00 90 CYS A N 1
ATOM 708 C CA . CYS A 1 90 ? 10.245 -7.466 -23.185 1.00 92.00 90 CYS A CA 1
ATOM 709 C C . CYS A 1 90 ? 9.702 -6.461 -24.201 1.00 92.00 90 CYS A C 1
ATOM 711 O O . CYS A 1 90 ? 9.859 -5.253 -24.036 1.00 92.00 90 CYS A O 1
ATOM 713 N N . SER A 1 91 ? 9.036 -6.964 -25.240 1.00 90.94 91 SER A N 1
ATOM 714 C CA . SER A 1 91 ? 8.377 -6.094 -26.214 1.00 90.94 91 SER A CA 1
ATOM 715 C C . SER A 1 91 ? 7.254 -5.280 -25.565 1.00 90.94 91 SER A C 1
ATOM 717 O O . SER A 1 91 ? 6.590 -5.754 -24.638 1.00 90.94 91 SER A O 1
ATOM 719 N N . MET A 1 92 ? 6.986 -4.093 -26.114 1.00 89.75 92 MET A N 1
ATOM 720 C CA . MET A 1 92 ? 5.906 -3.218 -25.646 1.00 89.75 92 MET A CA 1
ATOM 721 C C . MET A 1 92 ? 4.537 -3.909 -25.695 1.00 89.75 92 MET A C 1
ATOM 723 O O . MET A 1 92 ? 3.786 -3.858 -24.728 1.00 89.75 92 MET A O 1
ATOM 727 N N . ALA A 1 93 ? 4.234 -4.617 -26.790 1.00 91.50 93 ALA A N 1
ATOM 728 C CA . ALA A 1 93 ? 2.977 -5.352 -26.931 1.00 91.50 93 ALA A CA 1
ATOM 729 C C . ALA A 1 93 ? 2.801 -6.382 -25.806 1.00 91.50 93 ALA A C 1
ATOM 731 O O . ALA A 1 93 ? 1.746 -6.464 -25.181 1.00 91.50 93 ALA A O 1
ATOM 732 N N . ARG A 1 94 ? 3.870 -7.119 -25.486 1.00 93.94 94 ARG A N 1
ATOM 733 C CA . ARG A 1 94 ? 3.830 -8.113 -24.417 1.00 93.94 94 ARG A CA 1
ATOM 734 C C . ARG A 1 94 ? 3.717 -7.488 -23.031 1.00 93.94 94 ARG A C 1
ATOM 736 O O . ARG A 1 94 ? 3.035 -8.037 -22.170 1.00 93.94 94 ARG A O 1
ATOM 743 N N . GLU A 1 95 ? 4.370 -6.356 -22.805 1.00 93.06 95 GLU A N 1
ATOM 744 C CA . GLU A 1 95 ? 4.216 -5.605 -21.563 1.00 93.06 95 GLU A CA 1
ATOM 745 C C . GLU A 1 95 ? 2.769 -5.146 -21.375 1.00 93.06 95 GLU A C 1
ATOM 747 O O . GLU A 1 95 ? 2.198 -5.400 -20.318 1.00 93.06 95 GLU A O 1
ATOM 752 N N . MET A 1 96 ? 2.149 -4.565 -22.407 1.00 94.25 96 MET A N 1
ATOM 753 C CA . MET A 1 96 ? 0.750 -4.133 -22.361 1.00 94.25 96 MET A CA 1
ATOM 754 C C . MET A 1 96 ? -0.195 -5.293 -22.025 1.00 94.25 96 MET A C 1
ATOM 756 O O . MET A 1 96 ? -1.028 -5.155 -21.134 1.00 94.25 96 MET A O 1
ATOM 760 N N . GLU A 1 97 ? -0.012 -6.469 -22.632 1.00 96.12 97 GLU A N 1
ATOM 761 C CA . GLU A 1 97 ? -0.792 -7.669 -22.286 1.00 96.12 97 GLU A CA 1
ATOM 762 C C . GLU A 1 97 ? -0.636 -8.072 -20.805 1.00 96.12 97 GLU A C 1
ATOM 764 O O . GLU A 1 97 ? -1.596 -8.491 -20.148 1.00 96.12 97 GLU A O 1
ATOM 769 N N . LEU A 1 98 ? 0.580 -7.971 -20.254 1.00 95.62 98 LEU A N 1
ATOM 770 C CA . LEU A 1 98 ? 0.839 -8.271 -18.844 1.00 95.62 98 LEU A CA 1
ATOM 771 C C . LEU A 1 98 ? 0.201 -7.227 -17.917 1.00 95.62 98 LEU A C 1
ATOM 773 O O . LEU A 1 98 ? -0.357 -7.604 -16.882 1.00 95.62 98 LEU A O 1
ATOM 777 N N . VAL A 1 99 ? 0.249 -5.950 -18.298 1.00 94.56 99 VAL A N 1
ATOM 778 C CA . VAL A 1 99 ? -0.376 -4.825 -17.590 1.00 94.56 99 VAL A CA 1
ATOM 779 C C . VAL A 1 99 ? -1.896 -4.985 -17.559 1.00 94.56 99 VAL A C 1
ATOM 781 O O . VAL A 1 99 ? -2.491 -4.997 -16.479 1.00 94.56 99 VAL A O 1
ATOM 784 N N . GLU A 1 100 ? -2.526 -5.209 -18.712 1.00 95.69 100 GLU A N 1
ATOM 785 C CA . GLU A 1 100 ? -3.970 -5.443 -18.824 1.00 95.69 100 GLU A CA 1
ATOM 786 C C . GLU A 1 100 ? -4.411 -6.634 -17.976 1.00 95.69 100 GLU A C 1
ATOM 788 O O . GLU A 1 100 ? -5.405 -6.562 -17.251 1.00 95.69 100 GLU A O 1
ATOM 793 N N . ARG A 1 101 ? -3.640 -7.727 -17.985 1.00 96.44 101 ARG A N 1
ATOM 794 C CA . ARG A 1 101 ? -3.925 -8.892 -17.143 1.00 96.44 101 ARG A CA 1
ATOM 795 C C . ARG A 1 101 ? -3.790 -8.582 -15.652 1.00 96.44 101 ARG A C 1
ATOM 797 O O . ARG A 1 101 ? -4.567 -9.113 -14.855 1.00 96.44 101 ARG A O 1
ATOM 804 N N . ALA A 1 102 ? -2.795 -7.789 -15.258 1.00 94.00 102 ALA A N 1
ATOM 805 C CA . ALA A 1 102 ? -2.544 -7.427 -13.866 1.00 94.00 102 ALA A CA 1
ATOM 806 C C . ALA A 1 102 ? -3.661 -6.537 -13.295 1.00 94.00 102 ALA A C 1
ATOM 808 O O . ALA A 1 102 ? -4.115 -6.765 -12.166 1.00 94.00 102 ALA A O 1
ATOM 809 N N . ILE A 1 103 ? -4.131 -5.573 -14.088 1.00 94.31 103 ILE A N 1
ATOM 810 C CA . ILE A 1 103 ? -5.127 -4.561 -13.704 1.00 94.31 103 ILE A CA 1
ATOM 811 C C . ILE A 1 103 ? -6.560 -5.070 -13.901 1.00 94.31 103 ILE A C 1
ATOM 813 O O . ILE A 1 103 ? -7.429 -4.807 -13.068 1.00 94.31 103 ILE A O 1
ATOM 817 N N . GLY A 1 104 ? -6.795 -5.870 -14.941 1.00 94.12 104 GLY A N 1
ATOM 818 C CA . GLY A 1 104 ? -8.104 -6.380 -15.346 1.00 94.12 104 GLY A CA 1
ATOM 819 C C . GLY A 1 104 ? -8.953 -5.354 -16.111 1.00 94.12 104 GLY A C 1
ATOM 820 O O . GLY A 1 104 ? -8.659 -4.159 -16.070 1.00 94.12 104 GLY A O 1
ATOM 821 N N . PRO A 1 105 ? -10.010 -5.806 -16.810 1.00 91.12 105 PRO A N 1
ATOM 822 C CA . PRO A 1 105 ? -10.923 -4.922 -17.530 1.00 91.12 105 PRO A CA 1
ATOM 823 C C . PRO A 1 105 ? -11.817 -4.130 -16.569 1.00 91.12 105 PRO A C 1
ATOM 825 O O . PRO A 1 105 ? -11.997 -4.522 -15.416 1.00 91.12 105 PRO A O 1
ATOM 828 N N . GLU A 1 106 ? -12.391 -3.026 -17.039 1.00 83.00 106 GLU A N 1
ATOM 829 C CA . GLU A 1 106 ? -13.212 -2.113 -16.233 1.00 83.00 106 GLU A CA 1
ATOM 830 C C . GLU A 1 106 ? -14.299 -2.843 -15.421 1.00 83.00 106 GLU A C 1
ATOM 832 O O . GLU A 1 106 ? -15.000 -3.731 -15.917 1.00 83.00 106 GLU A O 1
ATOM 837 N N . GLY A 1 107 ? -14.382 -2.527 -14.125 1.00 81.06 107 GLY A N 1
ATOM 838 C CA . GLY A 1 107 ? -15.323 -3.144 -13.186 1.00 81.06 107 GLY A CA 1
ATOM 839 C C . GLY A 1 107 ? -14.975 -4.582 -12.774 1.00 81.06 107 GLY A C 1
ATOM 840 O O . GLY A 1 107 ? -15.625 -5.146 -11.893 1.00 81.06 107 GLY A O 1
ATOM 841 N N . ARG A 1 108 ? -13.939 -5.194 -13.363 1.00 90.44 108 ARG A N 1
ATOM 842 C CA . ARG A 1 108 ? -13.474 -6.557 -13.060 1.00 90.44 108 ARG A CA 1
ATOM 843 C C . ARG A 1 108 ? -11.980 -6.544 -12.708 1.00 90.44 108 ARG A C 1
ATOM 845 O O . ARG A 1 108 ? -11.137 -6.843 -13.556 1.00 90.44 108 ARG A O 1
ATOM 852 N N . PRO A 1 109 ? -11.633 -6.257 -11.441 1.00 92.62 109 PRO A N 1
ATOM 853 C CA . PRO A 1 109 ? -10.252 -6.058 -11.029 1.00 92.62 109 PRO A CA 1
ATOM 854 C C . PRO A 1 109 ? -9.414 -7.331 -11.202 1.00 92.62 109 PRO A C 1
ATOM 856 O O . PRO A 1 109 ? -9.761 -8.426 -10.736 1.00 92.62 109 PRO A O 1
ATOM 859 N N . GLY A 1 110 ? -8.269 -7.161 -11.858 1.00 95.38 110 GLY A N 1
ATOM 860 C CA . GLY A 1 110 ? -7.226 -8.160 -12.045 1.00 95.38 110 GLY A CA 1
ATOM 861 C C . GLY A 1 110 ? -6.460 -8.467 -10.751 1.00 95.38 110 GLY A C 1
ATOM 862 O O . GLY A 1 110 ? -6.761 -7.920 -9.688 1.00 95.38 110 GLY A O 1
ATOM 863 N N . PRO A 1 111 ? -5.478 -9.383 -10.785 1.00 94.56 111 PRO A N 1
ATOM 864 C CA . PRO A 1 111 ? -4.778 -9.842 -9.587 1.00 94.56 111 PRO A CA 1
ATOM 865 C C . PRO A 1 111 ? -4.097 -8.731 -8.778 1.00 94.56 111 PRO A C 1
ATOM 867 O O . PRO A 1 111 ? -4.132 -8.795 -7.549 1.00 94.56 111 PRO A O 1
ATOM 870 N N . VAL A 1 112 ? -3.499 -7.735 -9.442 1.00 90.31 112 VAL A N 1
ATOM 871 C CA . VAL A 1 112 ? -2.846 -6.591 -8.784 1.00 90.31 112 VAL A CA 1
ATOM 872 C C . VAL A 1 112 ? -3.901 -5.632 -8.241 1.00 90.31 112 VAL A C 1
ATOM 874 O O . VAL A 1 112 ? -3.871 -5.319 -7.054 1.00 90.31 112 VAL A O 1
ATOM 877 N N . ALA A 1 113 ? -4.899 -5.259 -9.050 1.00 91.81 113 ALA A N 1
ATOM 878 C CA . ALA A 1 113 ? -6.005 -4.398 -8.616 1.00 91.81 113 ALA A CA 1
ATOM 879 C C . ALA A 1 113 ? -6.755 -4.956 -7.401 1.00 91.81 113 ALA A C 1
ATOM 881 O O . ALA A 1 113 ? -7.044 -4.231 -6.452 1.00 91.81 113 ALA A O 1
ATOM 882 N N . ARG A 1 114 ? -6.966 -6.275 -7.331 1.00 92.00 114 ARG A N 1
ATOM 883 C CA . ARG A 1 114 ? -7.594 -6.910 -6.162 1.00 92.00 114 ARG A CA 1
ATOM 884 C C . ARG A 1 114 ? -6.837 -6.700 -4.852 1.00 92.00 114 ARG A C 1
ATOM 886 O O . ARG A 1 114 ? -7.449 -6.816 -3.795 1.00 92.00 114 ARG A O 1
ATOM 893 N N . LYS A 1 115 ? -5.535 -6.396 -4.876 1.00 87.00 115 LYS A N 1
ATOM 894 C CA . LYS A 1 115 ? -4.802 -6.049 -3.650 1.00 87.00 115 LYS A CA 1
ATOM 895 C C . LYS A 1 115 ? -5.259 -4.709 -3.087 1.00 87.00 115 LYS A C 1
ATOM 897 O O . LYS A 1 115 ? -5.417 -4.593 -1.872 1.00 87.00 115 LYS A O 1
ATOM 902 N N . PHE A 1 116 ? -5.546 -3.748 -3.955 1.00 84.25 116 PHE A N 1
ATOM 903 C CA . PHE A 1 116 ? -5.983 -2.410 -3.573 1.00 84.25 116 PHE A CA 1
ATOM 904 C C . PHE A 1 116 ? -7.429 -2.354 -3.069 1.00 84.25 116 PHE A C 1
ATOM 906 O O . PHE A 1 116 ? -7.730 -1.479 -2.268 1.00 84.25 116 PHE A O 1
ATOM 913 N N . LEU A 1 117 ? -8.273 -3.348 -3.378 1.00 84.12 117 LEU A N 1
ATOM 914 C CA . LEU A 1 117 ? -9.627 -3.465 -2.800 1.00 84.12 117 LEU A CA 1
ATOM 915 C C . LEU A 1 117 ? -9.645 -3.485 -1.268 1.00 84.12 117 LEU A C 1
ATOM 917 O O . LEU A 1 117 ? -10.655 -3.183 -0.649 1.00 84.12 117 LEU A O 1
ATOM 921 N N . THR A 1 118 ? -8.533 -3.851 -0.632 1.00 77.31 118 THR A N 1
ATOM 922 C CA . THR A 1 118 ? -8.441 -3.813 0.831 1.00 77.31 118 THR A CA 1
ATOM 923 C C . THR A 1 118 ? -8.384 -2.387 1.379 1.00 77.31 118 THR A C 1
ATOM 925 O O . THR A 1 118 ? -8.600 -2.181 2.567 1.00 77.31 118 THR A O 1
ATOM 928 N N . VAL A 1 119 ? -8.063 -1.390 0.558 1.00 73.94 119 VAL A N 1
ATOM 929 C CA . VAL A 1 119 ? -7.890 0.009 0.969 1.00 73.94 119 VAL A CA 1
ATOM 930 C C . VAL A 1 119 ? -8.787 0.978 0.200 1.00 73.94 119 VAL A C 1
ATOM 932 O O . VAL A 1 119 ? -8.855 2.132 0.608 1.00 73.94 119 VAL A O 1
ATOM 935 N N . THR A 1 120 ? -9.528 0.522 -0.812 1.00 75.00 120 THR A N 1
ATOM 936 C CA . THR A 1 120 ? -10.493 1.316 -1.595 1.00 75.00 120 THR A CA 1
ATOM 937 C C . THR A 1 120 ? -11.936 0.875 -1.351 1.00 75.00 120 THR A C 1
ATOM 939 O O . THR A 1 120 ? -12.170 -0.205 -0.809 1.00 75.00 120 THR A O 1
ATOM 942 N N . ASP A 1 121 ? -12.899 1.707 -1.758 1.00 71.12 121 ASP A N 1
ATOM 943 C CA . ASP A 1 121 ? -14.332 1.433 -1.569 1.00 71.12 121 ASP A CA 1
ATOM 944 C C . ASP A 1 121 ? -15.022 0.922 -2.851 1.00 71.12 121 ASP A C 1
ATOM 946 O O . ASP A 1 121 ? -16.130 0.391 -2.789 1.00 71.12 121 ASP A O 1
ATOM 950 N N . SER A 1 122 ? -14.359 1.014 -4.012 1.00 77.94 122 SER A N 1
ATOM 951 C CA . SER A 1 122 ? -14.872 0.494 -5.284 1.00 77.94 122 SER A CA 1
ATOM 952 C C . SER A 1 122 ? -13.818 -0.277 -6.101 1.00 77.94 122 SER A C 1
ATOM 954 O O . SER A 1 122 ? -12.607 -0.084 -5.920 1.00 77.94 122 SER A O 1
ATOM 956 N N . PRO A 1 123 ? -14.262 -1.143 -7.038 1.00 84.19 123 PRO A N 1
ATOM 957 C CA . PRO A 1 123 ? -13.384 -1.775 -8.019 1.00 84.19 123 PRO A CA 1
ATOM 958 C C . PRO A 1 123 ? -12.671 -0.791 -8.948 1.00 84.19 123 PRO A C 1
ATOM 960 O O . PRO A 1 123 ? -11.514 -1.039 -9.269 1.00 84.19 123 PRO A O 1
ATOM 963 N N . SER A 1 124 ? -13.320 0.309 -9.345 1.00 81.62 124 SER A N 1
ATOM 964 C CA . SER A 1 124 ? -12.712 1.331 -10.210 1.00 81.62 124 SER A CA 1
ATOM 965 C C . SER A 1 124 ? -11.508 1.981 -9.534 1.00 81.62 124 SER A C 1
ATOM 967 O O . SER A 1 124 ? -10.398 1.870 -10.041 1.00 81.62 124 SER A O 1
ATOM 969 N N . GLN A 1 125 ? -11.683 2.479 -8.305 1.00 77.62 125 GLN A N 1
ATOM 970 C CA . GLN A 1 125 ? -10.591 3.048 -7.511 1.00 77.62 125 GLN A CA 1
ATOM 971 C C . GLN A 1 125 ? -9.429 2.059 -7.349 1.00 77.62 125 GLN A C 1
ATOM 973 O O . GLN A 1 125 ? -8.263 2.428 -7.443 1.00 77.62 125 GLN A O 1
ATOM 978 N N . ALA A 1 126 ? -9.723 0.775 -7.123 1.00 83.75 126 ALA A N 1
ATOM 979 C CA . ALA A 1 126 ? -8.683 -0.245 -7.008 1.00 83.75 126 ALA A CA 1
ATOM 980 C C . ALA A 1 126 ? -7.895 -0.448 -8.314 1.00 83.75 126 ALA A C 1
ATOM 982 O O . ALA A 1 126 ? -6.702 -0.758 -8.270 1.00 83.75 126 ALA A O 1
ATOM 983 N N . GLN A 1 127 ? -8.554 -0.308 -9.466 1.00 86.44 127 GLN A N 1
ATOM 984 C CA . GLN A 1 127 ? -7.920 -0.394 -10.779 1.00 86.44 127 GLN A CA 1
ATOM 985 C C . GLN A 1 127 ? -7.076 0.841 -11.081 1.00 86.44 127 GLN A C 1
ATOM 987 O O . GLN A 1 127 ? -5.970 0.675 -11.588 1.00 86.44 127 GLN A O 1
ATOM 992 N N . ASP A 1 128 ? -7.526 2.032 -10.699 1.00 79.81 128 ASP A N 1
ATOM 993 C CA . ASP A 1 128 ? -6.764 3.271 -10.883 1.00 79.81 128 ASP A CA 1
ATOM 994 C C . ASP A 1 128 ? -5.477 3.253 -10.054 1.00 79.81 128 ASP A C 1
ATOM 996 O O . ASP A 1 128 ? -4.387 3.481 -10.576 1.00 79.81 128 ASP A O 1
ATOM 1000 N N . LEU A 1 129 ? -5.554 2.814 -8.792 1.00 76.31 129 LEU A N 1
ATOM 1001 C CA . LEU A 1 129 ? -4.353 2.607 -7.975 1.00 76.31 129 LEU A CA 1
ATOM 1002 C C . LEU A 1 129 ? -3.419 1.552 -8.547 1.00 76.31 129 LEU A C 1
ATOM 1004 O O . LEU A 1 129 ? -2.197 1.692 -8.466 1.00 76.31 129 LEU A O 1
ATOM 1008 N N . ALA A 1 130 ? -3.982 0.485 -9.110 1.00 85.00 130 ALA A N 1
ATOM 1009 C CA . ALA A 1 130 ? -3.176 -0.524 -9.767 1.00 85.00 130 ALA A CA 1
ATOM 1010 C C . ALA A 1 130 ? -2.473 0.042 -10.999 1.00 85.00 130 ALA A C 1
ATOM 1012 O O . ALA A 1 130 ? -1.299 -0.263 -11.156 1.00 85.00 130 ALA A O 1
ATOM 1013 N N . ARG A 1 131 ? -3.129 0.876 -11.818 1.00 82.06 131 ARG A N 1
ATOM 1014 C CA . ARG A 1 131 ? -2.500 1.562 -12.961 1.00 82.06 131 ARG A CA 1
ATOM 1015 C C . ARG A 1 131 ? -1.294 2.367 -12.499 1.00 82.06 131 ARG A C 1
ATOM 1017 O O . ARG A 1 131 ? -0.179 2.055 -12.904 1.00 82.06 131 ARG A O 1
ATOM 1024 N N . THR A 1 132 ? -1.477 3.280 -11.546 1.00 78.31 132 THR A N 1
ATOM 1025 C CA . THR A 1 132 ? -0.374 4.120 -11.059 1.00 78.31 132 THR A CA 1
ATOM 1026 C C . THR A 1 132 ? 0.755 3.298 -10.436 1.00 78.31 132 THR A C 1
ATOM 1028 O O . THR A 1 132 ? 1.935 3.572 -10.663 1.00 78.31 132 THR A O 1
ATOM 1031 N N . TRP A 1 133 ? 0.420 2.260 -9.661 1.00 81.12 133 TRP A N 1
ATOM 1032 C CA . TRP A 1 133 ? 1.421 1.368 -9.076 1.00 81.12 133 TRP A CA 1
ATOM 1033 C C . TRP A 1 133 ? 2.187 0.584 -10.148 1.00 81.12 133 TRP A C 1
ATOM 1035 O O . TRP A 1 133 ? 3.411 0.463 -10.054 1.00 81.12 133 TRP A O 1
ATOM 1045 N N . VAL A 1 134 ? 1.490 0.054 -11.157 1.00 83.25 134 VAL A N 1
ATOM 1046 C CA . VAL A 1 134 ? 2.085 -0.693 -12.270 1.00 83.25 134 VAL A CA 1
ATOM 1047 C C . VAL A 1 134 ? 3.013 0.216 -13.070 1.00 83.25 134 VAL A C 1
ATOM 1049 O O . VAL A 1 134 ? 4.175 -0.141 -13.253 1.00 83.25 134 VAL A O 1
ATOM 1052 N N . ASP A 1 135 ? 2.559 1.407 -13.453 1.00 78.12 135 ASP A N 1
ATOM 1053 C CA . ASP A 1 135 ? 3.345 2.361 -14.240 1.00 78.12 135 ASP A CA 1
ATOM 1054 C C . ASP A 1 135 ? 4.626 2.769 -13.505 1.00 78.12 135 ASP A C 1
ATOM 1056 O O . ASP A 1 135 ? 5.728 2.674 -14.054 1.00 78.12 135 ASP A O 1
ATOM 1060 N N . GLY A 1 136 ? 4.512 3.124 -12.220 1.00 73.81 136 GLY A N 1
ATOM 1061 C CA . GLY A 1 136 ? 5.668 3.442 -11.382 1.00 73.81 136 GLY A CA 1
ATOM 1062 C C . GLY A 1 136 ? 6.633 2.261 -11.228 1.00 73.81 136 GLY A C 1
ATOM 1063 O O . GLY A 1 136 ? 7.851 2.426 -11.335 1.00 73.81 136 GLY A O 1
ATOM 1064 N N . THR A 1 137 ? 6.101 1.050 -11.040 1.00 77.88 137 THR A N 1
ATOM 1065 C CA . THR A 1 137 ? 6.902 -0.178 -10.906 1.00 77.88 137 THR A CA 1
ATOM 1066 C C . THR A 1 137 ? 7.674 -0.486 -12.187 1.00 77.88 137 THR A C 1
ATOM 1068 O O . THR A 1 137 ? 8.868 -0.786 -12.133 1.00 77.88 137 THR A O 1
ATOM 1071 N N . LEU A 1 138 ? 7.024 -0.391 -13.347 1.00 81.38 138 LEU A N 1
ATOM 1072 C CA . LEU A 1 138 ? 7.646 -0.688 -14.635 1.00 81.38 138 LEU A CA 1
ATOM 1073 C C . LEU A 1 138 ? 8.652 0.388 -15.046 1.00 81.38 138 LEU A C 1
ATOM 1075 O O . LEU A 1 138 ? 9.709 0.049 -15.580 1.00 81.38 138 LEU A O 1
ATOM 1079 N N . LEU A 1 139 ? 8.376 1.664 -14.762 1.00 79.81 139 LEU A N 1
ATOM 1080 C CA . LEU A 1 139 ? 9.324 2.757 -14.983 1.00 79.81 139 LEU A CA 1
ATOM 1081 C C . LEU A 1 139 ? 10.597 2.573 -14.149 1.00 79.81 139 LEU A C 1
ATOM 1083 O O . LEU A 1 139 ? 11.713 2.717 -14.652 1.00 79.81 139 LEU A O 1
ATOM 1087 N N . ALA A 1 140 ? 10.448 2.224 -12.875 1.00 73.62 140 ALA A N 1
ATOM 1088 C CA . ALA A 1 140 ? 11.583 1.934 -12.015 1.00 73.62 140 ALA A CA 1
ATOM 1089 C C . ALA A 1 140 ? 12.378 0.709 -12.454 1.00 73.62 140 ALA A C 1
ATOM 1091 O O . ALA A 1 140 ? 13.608 0.733 -12.434 1.00 73.62 140 ALA A O 1
ATOM 1092 N N . LEU A 1 141 ? 11.683 -0.350 -12.865 1.00 80.25 141 LEU A N 1
ATOM 1093 C CA . LEU A 1 141 ? 12.317 -1.561 -13.360 1.00 80.25 141 LEU A CA 1
ATOM 1094 C C . LEU A 1 141 ? 13.165 -1.266 -14.606 1.00 80.25 141 LEU A C 1
ATOM 1096 O O . LEU A 1 141 ? 14.317 -1.688 -14.657 1.00 80.25 141 LEU A O 1
ATOM 1100 N N . ARG A 1 142 ? 12.657 -0.457 -15.548 1.00 80.94 142 ARG A N 1
ATOM 1101 C CA . ARG A 1 142 ? 13.428 0.023 -16.712 1.00 80.94 142 ARG A CA 1
ATOM 1102 C C . ARG A 1 142 ? 14.687 0.771 -16.298 1.00 80.94 142 ARG A C 1
ATOM 1104 O O . ARG A 1 142 ? 15.773 0.459 -16.775 1.00 80.94 142 ARG A O 1
ATOM 1111 N N . ARG A 1 143 ? 14.555 1.730 -15.376 1.00 77.81 143 ARG A N 1
ATOM 1112 C CA . ARG A 1 143 ? 15.691 2.503 -14.850 1.00 77.81 143 ARG A CA 1
ATOM 1113 C C . ARG A 1 143 ? 16.729 1.611 -14.169 1.00 77.81 143 ARG A C 1
ATOM 1115 O O . ARG A 1 143 ? 17.919 1.841 -14.343 1.00 77.81 143 ARG A O 1
ATOM 1122 N N . SER A 1 144 ? 16.288 0.596 -13.425 1.00 77.88 144 SER A N 1
ATOM 1123 C CA . SER A 1 144 ? 17.184 -0.365 -12.777 1.00 77.88 144 SER A CA 1
ATOM 1124 C C . SER A 1 144 ? 17.940 -1.210 -13.797 1.00 77.88 144 SER A C 1
ATOM 1126 O O . SER A 1 144 ? 19.156 -1.307 -13.683 1.00 77.88 144 SER A O 1
ATOM 1128 N N . CYS A 1 145 ? 17.254 -1.778 -14.794 1.00 79.19 145 CYS A N 1
ATOM 1129 C CA . CYS A 1 145 ? 17.906 -2.539 -15.862 1.00 79.19 145 CYS A CA 1
ATOM 1130 C C . CYS A 1 145 ? 18.894 -1.669 -16.644 1.00 79.19 145 CYS A C 1
ATOM 1132 O O . CYS A 1 145 ? 19.988 -2.111 -16.950 1.00 79.19 145 CYS A O 1
ATOM 1134 N N . ALA A 1 146 ? 18.558 -0.403 -16.883 1.00 78.56 146 ALA A N 1
ATOM 1135 C CA . ALA A 1 146 ? 19.418 0.484 -17.652 1.00 78.56 146 ALA A CA 1
ATOM 1136 C C . ALA A 1 146 ? 20.659 1.010 -16.920 1.00 78.56 146 ALA A C 1
ATOM 1138 O O . ALA A 1 146 ? 21.555 1.571 -17.553 1.00 78.56 146 ALA A O 1
ATOM 1139 N N . LEU A 1 147 ? 20.724 0.840 -15.600 1.00 76.75 147 LEU A N 1
ATOM 1140 C CA . LEU A 1 147 ? 21.910 1.146 -14.800 1.00 76.75 147 LEU A CA 1
ATOM 1141 C C . LEU A 1 147 ? 22.789 -0.079 -14.531 1.00 76.75 147 LEU A C 1
ATOM 1143 O O . LEU A 1 147 ? 23.925 0.092 -14.087 1.00 76.75 147 LEU A O 1
ATOM 1147 N N . ASP A 1 148 ? 22.272 -1.284 -14.762 1.00 79.62 148 ASP A N 1
ATOM 1148 C CA . ASP A 1 148 ? 22.929 -2.536 -14.408 1.00 79.62 148 ASP A CA 1
ATOM 1149 C C . ASP A 1 148 ? 23.189 -3.369 -15.674 1.00 79.62 148 ASP A C 1
ATOM 1151 O O . ASP A 1 148 ? 22.253 -3.972 -16.207 1.00 79.62 148 ASP A O 1
ATOM 1155 N N . PRO A 1 149 ? 24.448 -3.447 -16.151 1.00 81.56 149 PRO A N 1
ATOM 1156 C CA . PRO A 1 149 ? 24.790 -4.181 -17.368 1.00 81.56 149 PRO A CA 1
ATOM 1157 C C . PRO A 1 149 ? 24.530 -5.688 -17.257 1.00 81.56 149 PRO A C 1
ATOM 1159 O O . PRO A 1 149 ? 24.541 -6.380 -18.274 1.00 81.56 149 PRO A O 1
ATOM 1162 N N . THR A 1 150 ? 24.282 -6.207 -16.053 1.00 83.62 150 THR A N 1
ATOM 1163 C CA . THR A 1 150 ? 23.993 -7.625 -15.829 1.00 83.62 150 THR A CA 1
ATOM 1164 C C . THR A 1 150 ? 22.503 -7.960 -15.900 1.00 83.62 150 THR A C 1
ATOM 1166 O O . THR A 1 150 ? 22.134 -9.133 -15.968 1.00 83.62 150 THR A O 1
ATOM 1169 N N . ARG A 1 151 ? 21.612 -6.956 -15.917 1.00 84.38 151 ARG A N 1
ATOM 1170 C CA . ARG A 1 151 ? 20.154 -7.157 -15.895 1.00 84.38 151 ARG A CA 1
ATOM 1171 C C . ARG A 1 151 ? 19.527 -6.971 -17.269 1.00 84.38 151 ARG A C 1
ATOM 1173 O O . ARG A 1 151 ? 19.899 -6.095 -18.037 1.00 84.38 151 ARG A O 1
ATOM 1180 N N . CYS A 1 152 ? 18.497 -7.769 -17.545 1.00 87.00 152 CYS A N 1
ATOM 1181 C CA . CYS A 1 152 ? 17.664 -7.636 -18.738 1.00 87.00 152 CYS A CA 1
ATOM 1182 C C . CYS A 1 152 ? 16.207 -7.363 -18.343 1.00 87.00 152 CYS A C 1
ATOM 1184 O O . CYS A 1 152 ? 15.637 -8.105 -17.536 1.00 87.00 152 CYS A O 1
ATOM 1186 N N . TYR A 1 153 ? 15.586 -6.342 -18.941 1.00 88.56 153 TYR A N 1
ATOM 1187 C CA . TYR A 1 153 ? 14.151 -6.054 -18.833 1.00 88.56 153 TYR A CA 1
ATOM 1188 C C . TYR A 1 153 ? 13.344 -7.095 -19.623 1.00 88.56 153 TYR A C 1
ATOM 1190 O O . TYR A 1 153 ? 12.756 -6.810 -20.658 1.00 88.56 153 TYR A O 1
ATOM 1198 N N . SER A 1 154 ? 13.381 -8.347 -19.186 1.00 90.81 154 SER A N 1
ATOM 1199 C CA . SER A 1 154 ? 12.810 -9.491 -19.901 1.00 90.81 154 SER A CA 1
ATOM 1200 C C . SER A 1 154 ? 11.345 -9.737 -19.522 1.00 90.81 154 SER A C 1
ATOM 1202 O O . SER A 1 154 ? 10.895 -9.348 -18.441 1.00 90.81 154 SER A O 1
ATOM 1204 N N . GLU A 1 155 ? 10.586 -10.433 -20.378 1.00 93.25 155 GLU A N 1
ATOM 1205 C CA . GLU A 1 155 ? 9.193 -10.810 -20.071 1.00 93.25 155 GLU A CA 1
ATOM 1206 C C . GLU A 1 155 ? 9.056 -11.538 -18.713 1.00 93.25 155 GLU A C 1
ATOM 1208 O O . GLU A 1 155 ? 8.159 -11.180 -17.940 1.00 93.25 155 GLU A O 1
ATOM 1213 N N . PRO A 1 156 ? 9.904 -12.532 -18.365 1.00 89.50 156 PRO A N 1
ATOM 1214 C CA . PRO A 1 156 ? 9.821 -13.197 -17.066 1.00 89.50 156 PRO A CA 1
ATOM 1215 C C . PRO A 1 156 ? 9.992 -12.235 -15.886 1.00 89.50 156 PRO A C 1
ATOM 1217 O O . PRO A 1 156 ? 9.274 -12.362 -14.893 1.00 89.50 156 PRO A O 1
ATOM 1220 N N . LEU A 1 157 ? 10.891 -11.253 -16.007 1.00 86.62 157 LEU A N 1
ATOM 1221 C CA . LEU A 1 157 ? 11.125 -10.250 -14.970 1.00 86.62 157 LEU A CA 1
ATOM 1222 C C . LEU A 1 157 ? 9.917 -9.320 -14.809 1.00 86.62 157 LEU A C 1
ATOM 1224 O O . LEU A 1 157 ? 9.446 -9.120 -13.689 1.00 86.62 157 LEU A O 1
ATOM 1228 N N . VAL A 1 158 ? 9.364 -8.814 -15.916 1.00 87.00 158 VAL A N 1
ATOM 1229 C CA . VAL A 1 158 ? 8.146 -7.984 -15.907 1.00 87.00 158 VAL A CA 1
ATOM 1230 C C . VAL A 1 158 ? 6.985 -8.747 -15.268 1.00 87.00 158 VAL A C 1
ATOM 1232 O O . VAL A 1 158 ? 6.338 -8.254 -14.345 1.00 87.00 158 VAL A O 1
ATOM 1235 N N . ARG A 1 159 ? 6.760 -9.999 -15.681 1.00 89.00 159 ARG A N 1
ATOM 1236 C CA . ARG A 1 159 ? 5.719 -10.866 -15.111 1.00 89.00 159 ARG A CA 1
ATOM 1237 C C . ARG A 1 159 ? 5.903 -11.088 -13.609 1.00 89.00 159 ARG A C 1
ATOM 1239 O O . ARG A 1 159 ? 4.915 -11.078 -12.877 1.00 89.00 159 ARG A O 1
ATOM 1246 N N . ALA A 1 160 ? 7.136 -11.310 -13.153 1.00 84.06 160 ALA A N 1
ATOM 1247 C CA . ALA A 1 160 ? 7.437 -11.488 -11.736 1.00 84.06 160 ALA A CA 1
ATOM 1248 C C . ALA A 1 160 ? 7.157 -10.207 -10.938 1.00 84.06 160 ALA A C 1
ATOM 1250 O O . ALA A 1 160 ? 6.555 -10.275 -9.866 1.00 84.06 160 ALA A O 1
ATOM 1251 N N . MET A 1 161 ? 7.520 -9.044 -11.482 1.00 84.75 161 MET A N 1
ATOM 1252 C CA . MET A 1 161 ? 7.272 -7.750 -10.847 1.00 84.75 161 MET A CA 1
ATOM 1253 C C . MET A 1 161 ? 5.786 -7.404 -10.769 1.00 84.75 161 MET A C 1
ATOM 1255 O O . MET A 1 161 ? 5.349 -6.871 -9.753 1.00 84.75 161 MET A O 1
ATOM 1259 N N . LEU A 1 162 ? 4.992 -7.780 -11.772 1.00 86.75 162 LEU A N 1
ATOM 1260 C CA . LEU A 1 162 ? 3.536 -7.596 -11.786 1.00 86.75 162 LEU A CA 1
ATOM 1261 C C . LEU A 1 162 ? 2.760 -8.710 -11.061 1.00 86.75 162 LEU A C 1
ATOM 1263 O O . LEU A 1 162 ? 1.528 -8.758 -11.114 1.00 86.75 162 LEU A O 1
ATOM 1267 N N . ALA A 1 163 ? 3.442 -9.631 -10.375 1.00 84.62 163 ALA A N 1
ATOM 1268 C CA . ALA A 1 163 ? 2.766 -10.652 -9.588 1.00 84.62 163 ALA A CA 1
ATOM 1269 C C . ALA A 1 163 ? 2.058 -10.017 -8.374 1.00 84.62 163 ALA A C 1
ATOM 1271 O O . ALA A 1 163 ? 2.637 -9.192 -7.680 1.00 84.62 163 ALA A O 1
ATOM 1272 N N . PRO A 1 164 ? 0.848 -10.455 -7.988 1.00 80.00 164 PRO A N 1
ATOM 1273 C CA . PRO A 1 164 ? 0.101 -9.832 -6.888 1.00 80.00 164 PRO A CA 1
ATOM 1274 C C . PRO A 1 164 ? 0.831 -9.869 -5.532 1.00 80.00 164 PRO A C 1
ATOM 1276 O O . PRO A 1 164 ? 0.494 -9.113 -4.625 1.00 80.00 164 PRO A O 1
ATOM 1279 N N . GLY A 1 165 ? 1.813 -10.761 -5.359 1.00 75.19 165 GLY A N 1
ATOM 1280 C CA . GLY A 1 165 ? 2.633 -10.845 -4.150 1.00 75.19 165 GLY A CA 1
ATOM 1281 C C . GLY A 1 165 ? 3.631 -9.694 -3.975 1.00 75.19 165 GLY A C 1
ATOM 1282 O O . GLY A 1 165 ? 4.108 -9.498 -2.853 1.00 75.19 165 GLY A O 1
ATOM 1283 N N . THR A 1 166 ? 3.938 -8.939 -5.033 1.00 78.56 166 THR A N 1
ATOM 1284 C CA . THR A 1 166 ? 4.874 -7.803 -5.001 1.00 78.56 166 THR A CA 1
ATOM 1285 C C . THR A 1 166 ? 4.220 -6.524 -4.480 1.00 78.56 166 THR A C 1
ATOM 1287 O O . THR A 1 166 ? 4.910 -5.675 -3.922 1.00 78.56 166 THR A O 1
ATOM 1290 N N . VAL A 1 167 ? 2.889 -6.415 -4.545 1.00 78.06 167 VAL A N 1
ATOM 1291 C CA . VAL A 1 167 ? 2.144 -5.295 -3.958 1.00 78.06 167 VAL A CA 1
ATOM 1292 C C . VAL A 1 167 ? 2.224 -5.364 -2.432 1.00 78.06 167 VAL A C 1
ATOM 1294 O O . VAL A 1 167 ? 1.606 -6.220 -1.790 1.00 78.06 167 VAL A O 1
ATOM 1297 N N . LYS A 1 168 ? 2.988 -4.448 -1.828 1.00 75.81 168 LYS A N 1
ATOM 1298 C CA . LYS A 1 168 ? 3.155 -4.334 -0.371 1.00 75.81 168 LYS A CA 1
ATOM 1299 C C . LYS A 1 168 ? 2.499 -3.058 0.157 1.00 75.81 168 LYS A C 1
ATOM 1301 O O . LYS A 1 168 ? 3.197 -2.098 0.462 1.00 75.81 168 LYS A O 1
ATOM 1306 N N . LEU A 1 169 ? 1.174 -3.063 0.325 1.00 73.69 169 LEU A N 1
ATOM 1307 C CA . LEU A 1 169 ? 0.413 -1.908 0.843 1.00 73.69 169 LEU A CA 1
ATOM 1308 C C . LEU A 1 169 ? 0.974 -1.345 2.157 1.00 73.69 169 LEU A C 1
ATOM 1310 O O . LEU A 1 169 ? 1.053 -0.133 2.320 1.00 73.69 169 LEU A O 1
ATOM 1314 N N . GLU A 1 170 ? 1.439 -2.218 3.058 1.00 70.62 170 GLU A N 1
ATOM 1315 C CA . GLU A 1 170 ? 2.082 -1.820 4.321 1.00 70.62 170 GLU A CA 1
ATOM 1316 C C . GLU A 1 170 ? 3.275 -0.880 4.095 1.00 70.62 170 GLU A C 1
ATOM 1318 O O . GLU A 1 170 ? 3.519 0.012 4.897 1.00 70.62 170 GLU A O 1
ATOM 1323 N N . ARG A 1 171 ? 4.028 -1.074 3.005 1.00 70.12 171 ARG A N 1
ATOM 1324 C CA . ARG A 1 171 ? 5.185 -0.239 2.666 1.00 70.12 171 ARG A CA 1
ATOM 1325 C C . ARG A 1 171 ? 4.778 1.083 2.031 1.00 70.12 171 ARG A C 1
ATOM 1327 O O . ARG A 1 171 ? 5.434 2.085 2.283 1.00 70.12 171 ARG A O 1
ATOM 1334 N N . ILE A 1 172 ? 3.699 1.081 1.247 1.00 71.00 172 ILE A N 1
ATOM 1335 C CA . ILE A 1 172 ? 3.120 2.298 0.662 1.00 71.00 172 ILE A CA 1
ATOM 1336 C C . ILE A 1 172 ? 2.675 3.231 1.787 1.00 71.00 172 ILE A C 1
ATOM 1338 O O . ILE A 1 172 ? 3.092 4.381 1.853 1.00 71.00 172 ILE A O 1
ATOM 1342 N N . LEU A 1 173 ? 1.886 2.695 2.718 1.00 73.69 173 LEU A N 1
ATOM 1343 C CA . LEU A 1 173 ? 1.303 3.462 3.814 1.00 73.69 173 LEU A CA 1
ATOM 1344 C C . LEU A 1 173 ? 2.322 3.811 4.908 1.00 73.69 173 LEU A C 1
ATOM 1346 O O . LEU A 1 173 ? 2.087 4.736 5.677 1.00 73.69 173 LEU A O 1
ATOM 1350 N N . ALA A 1 174 ? 3.458 3.113 4.988 1.00 71.19 174 ALA A N 1
ATOM 1351 C CA . ALA A 1 174 ? 4.527 3.450 5.927 1.00 71.19 174 ALA A CA 1
ATOM 1352 C C . ALA A 1 174 ? 5.288 4.730 5.557 1.00 71.19 174 ALA A C 1
ATOM 1354 O O . ALA A 1 174 ? 5.948 5.306 6.424 1.00 71.19 174 ALA A O 1
ATOM 1355 N N . LYS A 1 175 ? 5.222 5.172 4.297 1.00 66.31 175 LYS A N 1
ATOM 1356 C CA . LYS A 1 175 ? 5.888 6.394 3.845 1.00 66.31 175 LYS A CA 1
ATOM 1357 C C . LYS A 1 175 ? 5.083 7.640 4.238 1.00 66.31 175 LYS A C 1
ATOM 1359 O O . LYS A 1 175 ? 3.868 7.548 4.445 1.00 66.31 175 LYS A O 1
ATOM 1364 N N . PRO A 1 176 ? 5.737 8.810 4.349 1.00 56.84 176 PRO A N 1
ATOM 1365 C CA . PRO A 1 176 ? 5.025 10.078 4.408 1.00 56.84 176 PRO A CA 1
ATOM 1366 C C . PRO A 1 176 ? 4.037 10.205 3.236 1.00 56.84 176 PRO A C 1
ATOM 1368 O O . PRO A 1 176 ? 4.330 9.700 2.150 1.00 56.84 176 PRO A O 1
ATOM 1371 N N . PRO A 1 177 ? 2.878 10.849 3.441 1.00 61.78 177 PRO A N 1
ATOM 1372 C CA . PRO A 1 177 ? 2.430 11.511 4.676 1.00 61.78 177 PRO A CA 1
ATOM 1373 C C . PRO A 1 177 ? 1.788 10.572 5.717 1.00 61.78 177 PRO A C 1
ATOM 1375 O O . PRO A 1 177 ? 1.546 10.980 6.851 1.00 61.78 177 PRO A O 1
ATOM 1378 N N . TYR A 1 178 ? 1.504 9.321 5.353 1.00 68.75 178 TYR A N 1
ATOM 1379 C CA . TYR A 1 178 ? 0.628 8.436 6.127 1.00 68.75 178 TYR A CA 1
ATOM 1380 C C . TYR A 1 178 ? 1.308 7.805 7.343 1.00 68.75 178 TYR A C 1
ATOM 1382 O O . TYR A 1 178 ? 0.660 7.604 8.372 1.00 68.75 178 TYR A O 1
ATOM 1390 N N . CYS A 1 179 ? 2.610 7.507 7.245 1.00 70.44 179 CYS A N 1
ATOM 1391 C CA . CYS A 1 179 ? 3.447 7.017 8.351 1.00 70.44 179 CYS A CA 1
ATOM 1392 C C . CYS A 1 179 ? 2.834 5.827 9.127 1.00 70.44 179 CYS A C 1
ATOM 1394 O O . CYS A 1 179 ? 3.072 5.639 10.327 1.00 70.44 179 CYS A O 1
ATOM 1396 N N . LEU A 1 180 ? 2.028 5.005 8.453 1.00 78.94 180 LEU A N 1
ATOM 1397 C CA . LEU A 1 180 ? 1.341 3.869 9.043 1.00 78.94 180 LEU A CA 1
ATOM 1398 C C . LEU A 1 180 ? 2.321 2.711 9.207 1.00 78.94 180 LEU A C 1
ATOM 1400 O O . LEU A 1 180 ? 2.709 2.050 8.245 1.00 78.94 180 LEU A O 1
ATOM 1404 N N . SER A 1 181 ? 2.713 2.429 10.449 1.00 79.81 181 SER A N 1
ATOM 1405 C CA . SER A 1 181 ? 3.675 1.359 10.709 1.00 79.81 181 SER A CA 1
ATOM 1406 C C . SER A 1 181 ? 3.170 -0.003 10.209 1.00 79.81 181 SER A C 1
ATOM 1408 O O . SER A 1 181 ? 1.970 -0.296 10.209 1.00 79.81 181 SER A O 1
ATOM 1410 N N . ALA A 1 182 ? 4.096 -0.886 9.830 1.00 78.81 182 ALA A N 1
ATOM 1411 C CA . ALA A 1 182 ? 3.748 -2.227 9.357 1.00 78.81 182 ALA A CA 1
ATOM 1412 C C . ALA A 1 182 ? 2.969 -3.040 10.412 1.00 78.81 182 ALA A C 1
ATOM 1414 O O . ALA A 1 182 ? 2.067 -3.804 10.081 1.00 78.81 182 ALA A O 1
ATOM 1415 N N . HIS A 1 183 ? 3.275 -2.846 11.701 1.00 84.00 183 HIS A N 1
ATOM 1416 C CA . HIS A 1 183 ? 2.531 -3.481 12.792 1.00 84.00 183 HIS A CA 1
ATOM 1417 C C . HIS A 1 183 ? 1.084 -2.978 12.845 1.00 84.00 183 HIS A C 1
ATOM 1419 O O . HIS A 1 183 ? 0.166 -3.797 12.851 1.00 84.00 183 HIS A O 1
ATOM 1425 N N . ARG A 1 184 ? 0.874 -1.655 12.775 1.00 84.88 184 ARG A N 1
ATOM 1426 C CA . ARG A 1 184 ? -0.471 -1.064 12.713 1.00 84.88 184 ARG A CA 1
ATOM 1427 C C . ARG A 1 184 ? -1.243 -1.514 11.476 1.00 84.88 184 ARG A C 1
ATOM 1429 O O . ARG A 1 184 ? -2.423 -1.814 11.589 1.00 84.88 184 ARG A O 1
ATOM 1436 N N . SER A 1 185 ? -0.579 -1.627 10.326 1.00 82.38 185 SER A N 1
ATOM 1437 C CA . SER A 1 185 ? -1.196 -2.128 9.090 1.00 82.38 185 SER A CA 1
ATOM 1438 C C . SER A 1 185 ? -1.713 -3.562 9.244 1.00 82.38 185 SER A C 1
ATOM 1440 O O . SER A 1 185 ? -2.837 -3.858 8.849 1.00 82.38 185 SER A O 1
ATOM 1442 N N . ARG A 1 186 ? -0.930 -4.456 9.865 1.00 84.56 186 ARG A N 1
ATOM 1443 C CA . ARG A 1 186 ? -1.334 -5.858 10.089 1.00 84.56 186 ARG A CA 1
ATOM 1444 C C . ARG A 1 186 ? -2.512 -5.983 11.042 1.00 84.56 186 ARG A C 1
ATOM 1446 O O . ARG A 1 186 ? -3.433 -6.743 10.760 1.00 84.56 186 ARG A O 1
ATOM 1453 N N . ILE A 1 187 ? -2.479 -5.241 12.147 1.00 89.94 187 ILE A N 1
ATOM 1454 C CA . ILE A 1 187 ? -3.592 -5.185 13.102 1.00 89.94 187 ILE A CA 1
ATOM 1455 C C . ILE A 1 187 ? -4.832 -4.631 12.407 1.00 89.94 187 ILE A C 1
ATOM 1457 O O . ILE A 1 187 ? -5.889 -5.240 12.475 1.00 89.94 187 ILE A O 1
ATOM 1461 N N . GLY A 1 188 ? -4.674 -3.541 11.658 1.00 89.12 188 GLY A N 1
ATOM 1462 C CA . GLY A 1 188 ? -5.732 -2.931 10.869 1.00 89.12 188 GLY A CA 1
ATOM 1463 C C . GLY A 1 188 ? -6.389 -3.885 9.869 1.00 89.12 188 GLY A C 1
ATOM 1464 O O . GLY A 1 188 ? -7.612 -3.939 9.785 1.00 89.12 188 GLY A O 1
ATOM 1465 N N . ASN A 1 189 ? -5.601 -4.702 9.162 1.00 85.94 189 ASN A N 1
ATOM 1466 C CA . ASN A 1 189 ? -6.135 -5.730 8.263 1.00 85.94 189 ASN A CA 1
ATOM 1467 C C . ASN A 1 189 ? -7.001 -6.750 9.017 1.00 85.94 189 ASN A C 1
ATOM 1469 O O . ASN A 1 189 ? -8.146 -6.966 8.627 1.00 85.94 189 ASN A O 1
ATOM 1473 N N . ARG A 1 190 ? -6.491 -7.305 10.126 1.00 91.25 190 ARG A N 1
ATOM 1474 C CA . ARG A 1 190 ? -7.242 -8.249 10.977 1.00 91.25 190 ARG A CA 1
ATOM 1475 C C . ARG A 1 190 ? -8.506 -7.609 11.560 1.00 91.25 190 ARG A C 1
ATOM 1477 O O . ARG A 1 190 ? -9.554 -8.247 11.608 1.00 91.25 190 ARG A O 1
ATOM 1484 N N . TYR A 1 191 ? -8.414 -6.345 11.969 1.00 94.19 191 TYR A N 1
ATOM 1485 C CA . TYR A 1 191 ? -9.527 -5.560 12.495 1.00 94.19 191 TYR A CA 1
ATOM 1486 C C . TYR A 1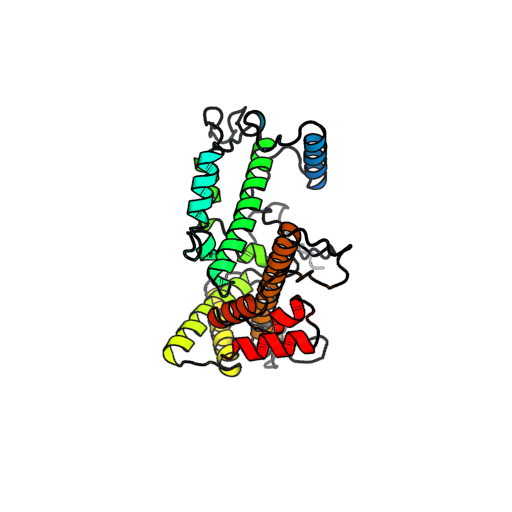 191 ? -10.646 -5.434 11.459 1.00 94.19 191 TYR A C 1
ATOM 1488 O O . TYR A 1 191 ? -11.795 -5.728 11.773 1.00 94.19 191 TYR A O 1
ATOM 1496 N N . ARG A 1 192 ? -10.320 -5.063 10.214 1.00 90.38 192 ARG A N 1
ATOM 1497 C CA . ARG A 1 192 ? -11.315 -4.949 9.136 1.00 90.38 192 ARG A CA 1
ATOM 1498 C C . ARG A 1 192 ? -11.953 -6.293 8.804 1.00 90.38 192 ARG A C 1
ATOM 1500 O O . ARG A 1 192 ? -13.170 -6.358 8.706 1.00 90.38 192 ARG A O 1
ATOM 1507 N N . GLU A 1 193 ? -11.165 -7.366 8.720 1.00 90.56 193 GLU A N 1
ATOM 1508 C CA . GLU A 1 193 ? -11.688 -8.722 8.494 1.00 90.56 193 GLU A CA 1
ATOM 1509 C C . GLU A 1 193 ? -12.692 -9.138 9.582 1.00 90.56 193 GLU A C 1
ATOM 1511 O O . GLU A 1 193 ? -13.775 -9.643 9.274 1.00 90.56 193 GLU A O 1
ATOM 1516 N N . ARG A 1 194 ? -12.365 -8.879 10.855 1.00 94.44 194 ARG A N 1
ATOM 1517 C CA . ARG A 1 194 ? -13.265 -9.140 11.989 1.00 94.44 194 ARG A CA 1
ATOM 1518 C C . ARG A 1 194 ? -14.493 -8.239 11.972 1.00 94.44 194 ARG A C 1
ATOM 1520 O O . ARG A 1 194 ? -15.596 -8.719 12.213 1.00 94.44 194 ARG A O 1
ATOM 1527 N N . LEU A 1 195 ? -14.327 -6.958 11.653 1.00 93.69 195 LEU A N 1
ATOM 1528 C CA . LEU A 1 195 ? -15.435 -6.013 11.572 1.00 93.69 195 LEU A CA 1
ATOM 1529 C C . LEU A 1 195 ? -16.397 -6.370 10.433 1.00 93.69 195 LEU A C 1
ATOM 1531 O O . LEU A 1 195 ? -17.608 -6.272 10.604 1.00 93.69 195 LEU A O 1
ATOM 1535 N N . ASP A 1 196 ? -15.889 -6.825 9.290 1.00 90.38 196 ASP A N 1
ATOM 1536 C CA . ASP A 1 196 ? -16.712 -7.260 8.162 1.00 90.38 196 ASP A CA 1
ATOM 1537 C C . ASP A 1 196 ? -17.404 -8.600 8.434 1.00 90.38 196 ASP A C 1
ATOM 1539 O O . ASP A 1 196 ? -18.529 -8.815 7.982 1.00 90.38 196 ASP A O 1
ATOM 1543 N N . ALA A 1 197 ? -16.787 -9.500 9.209 1.00 92.12 197 ALA A N 1
ATOM 1544 C CA . ALA A 1 197 ? -17.483 -10.667 9.752 1.00 92.12 197 ALA A CA 1
ATOM 1545 C C . ALA A 1 197 ? -18.626 -10.253 10.690 1.00 92.12 197 ALA A C 1
ATOM 1547 O O . ALA A 1 197 ? -19.755 -10.703 10.503 1.00 92.12 197 ALA A O 1
ATOM 1548 N N . TYR A 1 198 ? -18.361 -9.320 11.606 1.00 92.44 198 TYR A N 1
ATOM 1549 C CA . TYR A 1 198 ? -19.362 -8.793 12.530 1.00 92.44 198 TYR A CA 1
ATOM 1550 C C . TYR A 1 198 ? -20.530 -8.118 11.793 1.00 92.44 198 TYR A C 1
ATOM 1552 O O . TYR A 1 198 ? -21.690 -8.355 12.117 1.00 92.44 198 TYR A O 1
ATOM 1560 N N . LYS A 1 199 ? -20.245 -7.321 10.753 1.00 92.56 199 LYS A N 1
ATOM 1561 C CA . LYS A 1 199 ? -21.266 -6.686 9.901 1.00 92.56 199 LYS A CA 1
ATOM 1562 C C . LYS A 1 199 ? -22.152 -7.700 9.189 1.00 92.56 199 LYS A C 1
ATOM 1564 O O . LYS A 1 199 ? -23.353 -7.481 9.073 1.00 92.56 199 LYS A O 1
ATOM 1569 N N . ARG A 1 200 ? -21.574 -8.799 8.695 1.00 92.25 200 ARG A N 1
ATOM 1570 C CA . ARG A 1 200 ? -22.339 -9.862 8.024 1.00 92.25 200 ARG A CA 1
ATOM 1571 C C . ARG A 1 200 ? -23.304 -10.565 8.974 1.00 92.25 200 ARG A C 1
ATOM 1573 O O . ARG A 1 200 ? -24.367 -10.983 8.533 1.00 92.25 200 ARG A O 1
ATOM 1580 N N . GLU A 1 201 ? -22.939 -10.689 10.245 1.00 92.94 201 GLU A N 1
ATOM 1581 C CA . GLU A 1 201 ? -23.749 -11.374 11.253 1.00 92.94 201 GLU A CA 1
ATOM 1582 C C . GLU A 1 201 ? -24.790 -10.458 11.914 1.00 92.94 201 GLU A C 1
ATOM 1584 O O . GLU A 1 201 ? -25.927 -10.868 12.136 1.00 92.94 201 GLU A O 1
ATOM 1589 N N . HIS A 1 202 ? -24.424 -9.208 12.205 1.00 91.25 202 HIS A N 1
ATOM 1590 C CA . HIS A 1 202 ? -25.222 -8.305 13.044 1.00 91.25 202 HIS A CA 1
ATOM 1591 C C . HIS A 1 202 ? -25.699 -7.031 12.330 1.00 91.25 202 HIS A C 1
ATOM 1593 O O . HIS A 1 202 ? -26.467 -6.255 12.896 1.00 91.25 202 HIS A O 1
ATOM 1599 N N . GLY A 1 203 ? -25.271 -6.795 11.088 1.00 89.31 203 GLY A N 1
ATOM 1600 C CA . GLY A 1 203 ? -25.640 -5.617 10.310 1.00 89.31 203 GLY A CA 1
ATOM 1601 C C . GLY A 1 203 ? -24.823 -4.374 10.672 1.00 89.31 203 GLY A C 1
ATOM 1602 O O . GLY A 1 203 ? -23.594 -4.360 10.581 1.00 89.31 203 GLY A O 1
ATOM 1603 N N . ARG A 1 204 ? -25.504 -3.274 11.006 1.00 86.81 204 ARG A N 1
ATOM 1604 C CA . ARG A 1 204 ? -24.859 -1.969 11.224 1.00 86.81 204 ARG A CA 1
ATOM 1605 C C . ARG A 1 204 ? -24.018 -1.973 12.506 1.00 86.81 204 ARG A C 1
ATOM 1607 O O . ARG A 1 204 ? -24.450 -2.477 13.535 1.00 86.81 204 ARG A O 1
ATOM 1614 N N . VAL A 1 205 ? -22.845 -1.342 12.447 1.00 90.31 205 VAL A N 1
ATOM 1615 C CA . VAL A 1 205 ? -21.899 -1.210 13.569 1.00 90.31 205 VAL A CA 1
ATOM 1616 C C . VAL A 1 205 ? -21.704 0.248 13.955 1.00 90.31 205 VAL A C 1
ATOM 1618 O O . VAL A 1 205 ? -21.534 1.100 13.083 1.00 90.31 205 VAL A O 1
ATOM 1621 N N . ASP A 1 206 ? -21.718 0.518 15.258 1.00 93.00 206 ASP A N 1
ATOM 1622 C CA . ASP A 1 206 ? -21.403 1.821 15.845 1.00 93.00 206 ASP A CA 1
ATOM 1623 C C . ASP A 1 206 ? -19.925 1.916 16.277 1.00 93.00 206 ASP A C 1
ATOM 1625 O O . ASP A 1 206 ? -19.155 0.956 16.177 1.00 93.00 206 ASP A O 1
ATOM 1629 N N . ASP A 1 207 ? -19.508 3.092 16.747 1.00 93.25 207 ASP A N 1
ATOM 1630 C CA . ASP A 1 207 ? -18.141 3.350 17.216 1.00 93.25 207 ASP A CA 1
ATOM 1631 C C . ASP A 1 207 ? -17.731 2.468 18.387 1.00 93.25 207 ASP A C 1
ATOM 1633 O O . ASP A 1 207 ? -16.588 2.026 18.434 1.00 93.25 207 ASP A O 1
ATOM 1637 N N . ARG A 1 208 ? -18.655 2.152 19.297 1.00 94.88 208 ARG A N 1
ATOM 1638 C CA . ARG A 1 208 ? -18.351 1.342 20.477 1.00 94.88 208 ARG A CA 1
ATOM 1639 C C . ARG A 1 208 ? -17.995 -0.086 20.082 1.00 94.88 208 ARG A C 1
ATOM 1641 O O . ARG A 1 208 ? -17.061 -0.663 20.635 1.00 94.88 208 ARG A O 1
ATOM 1648 N N . ILE A 1 209 ? -18.727 -0.664 19.134 1.00 95.31 209 ILE A N 1
ATOM 1649 C CA . ILE A 1 209 ? -18.412 -1.994 18.615 1.00 95.31 209 ILE A CA 1
ATOM 1650 C C . ILE A 1 209 ? -17.118 -1.957 17.805 1.00 95.31 209 ILE A C 1
ATOM 1652 O O . ILE A 1 209 ? -16.291 -2.854 17.956 1.00 95.31 209 ILE A O 1
ATOM 1656 N N . ARG A 1 210 ? -16.905 -0.918 16.991 1.00 95.69 210 ARG A N 1
ATOM 1657 C CA . ARG A 1 210 ? -15.644 -0.740 16.262 1.00 95.69 210 ARG A CA 1
ATOM 1658 C C . ARG A 1 210 ? -14.441 -0.665 17.206 1.00 95.69 210 ARG A C 1
ATOM 1660 O O . ARG A 1 210 ? -13.464 -1.376 16.989 1.00 95.69 210 ARG A O 1
ATOM 1667 N N . ASP A 1 211 ? -14.529 0.139 18.263 1.00 97.50 211 ASP A N 1
ATOM 1668 C CA . ASP A 1 211 ? -13.495 0.262 19.296 1.00 97.50 211 ASP A CA 1
ATOM 1669 C C . ASP A 1 211 ? -13.243 -1.084 19.989 1.00 97.50 211 ASP A C 1
ATOM 1671 O O . ASP A 1 211 ? -12.093 -1.502 20.115 1.00 97.50 211 ASP A O 1
ATOM 1675 N N . ARG A 1 212 ? -14.305 -1.822 20.345 1.00 96.88 212 ARG A N 1
ATOM 1676 C CA . ARG A 1 212 ? -14.179 -3.160 20.940 1.00 96.88 212 ARG A CA 1
ATOM 1677 C C . ARG A 1 212 ? -13.451 -4.137 20.014 1.00 96.88 212 ARG A C 1
ATOM 1679 O O . ARG A 1 212 ? -12.507 -4.788 20.445 1.00 96.88 212 ARG A O 1
ATOM 1686 N N . VAL A 1 213 ? -13.865 -4.235 18.748 1.00 96.81 213 VAL A N 1
ATOM 1687 C CA . VAL A 1 213 ? -13.243 -5.155 17.777 1.00 96.81 213 VAL A CA 1
ATOM 1688 C C . VAL A 1 213 ? -11.778 -4.781 17.546 1.00 96.81 213 VAL A C 1
ATOM 1690 O O . VAL A 1 213 ? -10.933 -5.668 17.422 1.00 96.81 213 VAL A O 1
ATOM 1693 N N . TRP A 1 214 ? -11.450 -3.486 17.512 1.00 96.94 214 TRP A N 1
ATOM 1694 C CA . TRP A 1 214 ? -10.065 -3.019 17.447 1.00 96.94 214 TRP A CA 1
ATOM 1695 C C . TRP A 1 214 ? -9.256 -3.472 18.664 1.00 96.94 214 TRP A C 1
ATOM 1697 O O . TRP A 1 214 ? -8.192 -4.070 18.492 1.00 96.94 214 TRP A O 1
ATOM 1707 N N . ASP A 1 215 ? -9.767 -3.237 19.872 1.00 97.50 215 ASP A N 1
ATOM 1708 C CA . ASP A 1 215 ? -9.067 -3.556 21.115 1.00 97.50 215 ASP A CA 1
ATOM 1709 C C . ASP A 1 215 ? -8.857 -5.064 21.291 1.00 97.50 215 ASP A C 1
ATOM 1711 O O . ASP A 1 215 ? -7.750 -5.489 21.617 1.00 97.50 215 ASP A O 1
ATOM 1715 N N . GLU A 1 216 ? -9.868 -5.881 20.985 1.00 97.31 216 GLU A N 1
ATOM 1716 C CA . GLU A 1 216 ? -9.765 -7.347 20.983 1.00 97.31 216 GLU A CA 1
ATOM 1717 C C . GLU A 1 216 ? -8.730 -7.833 19.956 1.00 97.31 216 GLU A C 1
ATOM 1719 O O . GLU A 1 216 ? -7.889 -8.679 20.250 1.00 97.31 216 GLU A O 1
ATOM 1724 N N . THR A 1 217 ? -8.728 -7.253 18.750 1.00 96.81 217 THR A N 1
ATOM 1725 C CA . THR A 1 217 ? -7.735 -7.587 17.714 1.00 96.81 217 THR A CA 1
ATOM 1726 C C . THR A 1 217 ? -6.318 -7.231 18.150 1.00 96.81 217 THR A C 1
ATOM 1728 O O . THR A 1 217 ? -5.366 -7.965 17.864 1.00 96.81 217 THR A O 1
ATOM 1731 N N . LEU A 1 218 ? -6.163 -6.088 18.816 1.00 95.25 218 LEU A N 1
ATOM 1732 C CA . LEU A 1 218 ? -4.877 -5.618 19.298 1.00 95.25 218 LEU A CA 1
ATOM 1733 C C . LEU A 1 218 ? -4.365 -6.477 20.459 1.00 95.25 218 LEU A C 1
ATOM 1735 O O . LEU A 1 218 ? -3.183 -6.822 20.464 1.00 95.25 218 LEU A O 1
ATOM 1739 N N . ALA A 1 219 ? -5.240 -6.867 21.388 1.00 94.81 219 ALA A N 1
ATOM 1740 C CA . ALA A 1 219 ? -4.907 -7.757 22.496 1.00 94.81 219 ALA A CA 1
ATOM 1741 C C . ALA A 1 219 ? -4.400 -9.117 21.991 1.00 94.81 219 ALA A C 1
ATOM 1743 O O . ALA A 1 219 ? -3.293 -9.520 22.351 1.00 94.81 219 ALA A O 1
ATOM 1744 N N . ASP A 1 220 ? -5.128 -9.753 21.066 1.00 95.06 220 ASP A N 1
ATOM 1745 C CA . ASP A 1 220 ? -4.722 -11.031 20.463 1.00 95.06 220 ASP A CA 1
ATOM 1746 C C . ASP A 1 220 ? -3.366 -10.919 19.750 1.00 95.06 220 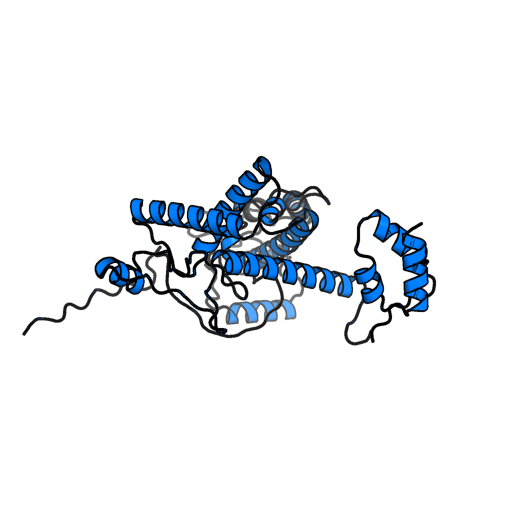ASP A C 1
ATOM 1748 O O . ASP A 1 220 ? -2.512 -11.805 19.825 1.00 95.06 220 ASP A O 1
ATOM 1752 N N . TYR A 1 221 ? -3.137 -9.801 19.051 1.00 92.75 221 TYR A N 1
ATOM 1753 C CA . TYR A 1 221 ? -1.866 -9.541 18.382 1.00 92.75 221 TYR A CA 1
ATOM 1754 C C . TYR A 1 221 ? -0.704 -9.402 19.373 1.00 92.75 221 TYR A C 1
ATOM 1756 O O . TYR A 1 221 ? 0.391 -9.919 19.130 1.00 92.75 221 TYR A O 1
ATOM 1764 N N . VAL A 1 222 ? -0.921 -8.687 20.478 1.00 91.50 222 VAL A N 1
ATOM 1765 C CA . VAL A 1 222 ? 0.076 -8.509 21.538 1.00 91.50 222 VAL A CA 1
ATOM 1766 C C . VAL A 1 222 ? 0.384 -9.846 22.205 1.00 91.50 222 VAL A C 1
ATOM 1768 O O . VAL A 1 222 ? 1.560 -10.163 22.384 1.00 91.50 222 VAL A O 1
ATOM 1771 N N . GLU A 1 223 ? -0.630 -10.656 22.503 1.00 92.38 223 GLU A N 1
ATOM 1772 C CA . GLU A 1 223 ? -0.457 -11.991 23.077 1.00 92.38 223 GLU A CA 1
ATOM 1773 C C . GLU A 1 223 ? 0.366 -12.902 22.151 1.00 92.38 223 GLU A C 1
ATOM 1775 O O . GLU A 1 223 ? 1.373 -13.469 22.581 1.00 92.38 223 GLU A O 1
ATOM 1780 N N . GLU A 1 224 ? 0.040 -12.947 20.854 1.00 91.62 224 GLU A N 1
ATOM 1781 C CA . GLU A 1 224 ? 0.792 -13.703 19.839 1.00 91.62 224 GLU A CA 1
ATOM 1782 C C . GLU A 1 224 ? 2.277 -13.284 19.798 1.00 91.62 224 GLU A C 1
ATOM 1784 O O . GLU A 1 224 ? 3.193 -14.115 19.717 1.00 91.62 224 GLU A O 1
ATOM 1789 N N . LYS A 1 225 ? 2.554 -11.976 19.870 1.00 89.81 225 LYS A N 1
ATOM 1790 C CA . LYS A 1 225 ? 3.927 -11.443 19.859 1.00 89.81 225 LYS A CA 1
ATOM 1791 C C . LYS A 1 225 ? 4.672 -11.679 21.163 1.00 89.81 225 LYS A C 1
ATOM 1793 O O . LYS A 1 225 ? 5.886 -11.898 21.139 1.00 89.81 225 LYS A O 1
ATOM 1798 N N . MET A 1 226 ? 3.968 -11.668 22.286 1.00 89.62 226 MET A N 1
ATOM 1799 C CA . MET A 1 226 ? 4.540 -12.020 23.578 1.00 89.62 226 MET A CA 1
ATOM 1800 C C . MET A 1 226 ? 4.912 -13.501 23.625 1.00 89.62 226 MET A C 1
ATOM 1802 O O . MET A 1 226 ? 6.056 -13.804 23.962 1.00 89.62 226 MET A O 1
ATOM 1806 N N . ALA A 1 227 ? 4.015 -14.391 23.192 1.00 90.25 227 ALA A N 1
ATOM 1807 C CA . ALA A 1 227 ? 4.247 -15.834 23.146 1.00 90.25 227 ALA A CA 1
ATOM 1808 C C . ALA A 1 227 ? 5.400 -16.219 22.203 1.00 90.25 227 ALA A C 1
ATOM 1810 O O . ALA A 1 227 ? 6.242 -17.044 22.544 1.00 90.25 227 ALA A O 1
ATOM 1811 N N . SER A 1 228 ? 5.484 -15.581 21.032 1.00 89.44 228 SER A N 1
ATOM 1812 C CA . SER A 1 228 ? 6.555 -15.838 20.055 1.00 89.44 228 SER A CA 1
ATOM 1813 C C . SER A 1 228 ? 7.882 -15.131 20.366 1.00 89.44 228 SER A C 1
ATOM 1815 O O . SER A 1 228 ? 8.871 -15.349 19.668 1.00 89.44 228 SER A O 1
ATOM 1817 N N . GLY A 1 229 ? 7.928 -14.233 21.356 1.00 85.50 229 GLY A N 1
ATOM 1818 C CA . GLY A 1 229 ? 9.106 -13.412 21.656 1.00 85.50 229 GLY A CA 1
ATOM 1819 C C . GLY A 1 229 ? 9.392 -12.290 20.641 1.00 85.50 229 GLY A C 1
ATOM 1820 O O . GLY A 1 229 ? 10.248 -11.439 20.899 1.00 85.50 229 GLY A O 1
ATOM 1821 N N . ALA A 1 230 ? 8.655 -12.220 19.530 1.00 85.38 230 ALA A N 1
ATOM 1822 C CA . ALA A 1 230 ? 8.874 -11.262 18.451 1.00 85.38 230 ALA A CA 1
ATOM 1823 C C . ALA A 1 230 ? 8.684 -9.792 18.885 1.00 85.38 230 ALA A C 1
ATOM 1825 O O . ALA A 1 230 ? 8.014 -9.476 19.868 1.00 85.38 230 ALA A O 1
ATOM 1826 N N . SER A 1 231 ? 9.290 -8.864 18.135 1.00 80.81 231 SER A N 1
ATOM 1827 C CA . SER A 1 231 ? 9.094 -7.423 18.349 1.00 80.81 231 SER A CA 1
ATOM 1828 C C . SER A 1 231 ? 7.675 -6.998 17.956 1.00 80.81 231 SER A C 1
ATOM 1830 O O . SER A 1 231 ? 7.150 -7.436 16.930 1.00 80.81 231 SER A O 1
ATOM 1832 N N . MET A 1 232 ? 7.071 -6.122 18.761 1.00 74.69 232 MET A N 1
ATOM 1833 C CA . MET A 1 232 ? 5.738 -5.547 18.534 1.00 74.69 232 MET A CA 1
ATOM 1834 C C . MET A 1 232 ? 5.780 -4.209 17.778 1.00 74.69 232 MET A C 1
ATOM 1836 O O . MET A 1 232 ? 4.737 -3.688 17.395 1.00 74.69 232 MET A O 1
ATOM 1840 N N . GLY A 1 233 ? 6.973 -3.658 17.528 1.00 73.06 233 GLY A N 1
ATOM 1841 C CA . GLY A 1 233 ? 7.115 -2.294 17.020 1.00 73.06 233 GLY A CA 1
ATOM 1842 C C . GLY A 1 233 ? 6.602 -1.241 18.013 1.00 73.06 233 GLY A C 1
ATOM 1843 O O . GLY A 1 233 ? 6.288 -1.545 19.164 1.00 73.06 233 GLY A O 1
ATOM 1844 N N . GLY A 1 234 ? 6.558 0.016 17.570 1.00 76.94 234 GLY A N 1
ATOM 1845 C CA . GLY A 1 234 ? 6.004 1.137 18.334 1.00 76.94 234 GLY A CA 1
ATOM 1846 C C . GLY A 1 234 ? 4.677 1.639 17.760 1.00 76.94 234 GLY A C 1
ATOM 1847 O O . GLY A 1 234 ? 4.308 1.305 16.630 1.00 76.94 234 GLY A O 1
ATOM 1848 N N . GLY A 1 235 ? 3.984 2.480 18.532 1.00 80.19 235 GLY A N 1
ATOM 1849 C CA . GLY A 1 235 ? 2.774 3.176 18.083 1.00 80.19 235 GLY A CA 1
ATOM 1850 C C . GLY A 1 235 ? 1.494 2.338 18.116 1.00 80.19 235 GLY A C 1
ATOM 1851 O O . GLY A 1 235 ? 0.564 2.635 17.370 1.00 80.19 235 GLY A O 1
ATOM 1852 N N . LEU A 1 236 ? 1.451 1.287 18.937 1.00 89.38 236 LEU A N 1
ATOM 1853 C CA . LEU A 1 236 ? 0.271 0.447 19.125 1.00 89.38 236 LEU A CA 1
ATOM 1854 C C . LEU A 1 236 ? -0.529 0.949 20.327 1.00 89.38 236 LEU A C 1
ATOM 1856 O O . LEU A 1 236 ? -0.062 0.846 21.457 1.00 89.38 236 LEU A O 1
ATOM 1860 N N . TYR A 1 237 ? -1.718 1.488 20.077 1.00 93.38 237 TYR A N 1
ATOM 1861 C CA . TYR A 1 237 ? -2.589 2.027 21.117 1.00 93.38 237 TYR A CA 1
ATOM 1862 C C . TYR A 1 237 ? -3.986 1.424 21.009 1.00 93.38 237 TYR A C 1
ATOM 1864 O 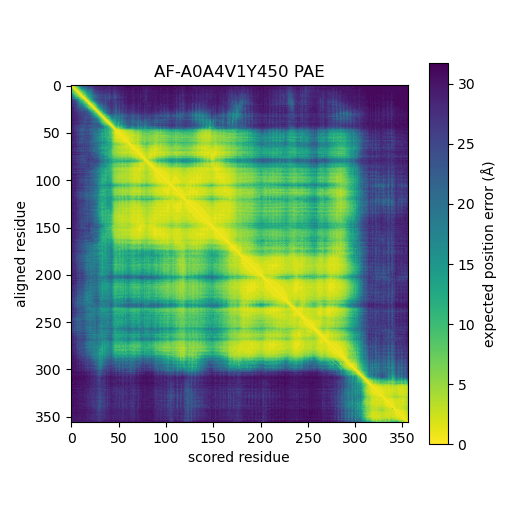O . TYR A 1 237 ? -4.519 1.265 19.905 1.00 93.38 237 TYR A O 1
ATOM 1872 N N . TYR A 1 238 ? -4.572 1.132 22.164 1.00 95.94 238 TYR A N 1
ATOM 1873 C CA . TYR A 1 238 ? -5.988 0.810 22.286 1.00 95.94 238 TYR A CA 1
ATOM 1874 C C . TYR A 1 238 ? -6.859 2.038 21.970 1.00 95.94 238 TYR A C 1
ATOM 1876 O O . TYR A 1 238 ? -6.375 3.173 21.858 1.00 95.94 238 TYR A O 1
ATOM 1884 N N . SER A 1 239 ? -8.162 1.823 21.831 1.00 95.50 239 SER A N 1
ATOM 1885 C CA . SER A 1 239 ? -9.164 2.871 21.615 1.00 95.50 239 SER A CA 1
ATOM 1886 C C . SER A 1 239 ? -9.189 3.904 22.752 1.00 95.50 239 SER A C 1
ATOM 1888 O O . SER A 1 239 ? -9.462 5.081 22.526 1.00 95.50 239 SER A O 1
ATOM 1890 N N . ASN A 1 240 ? -8.815 3.486 23.965 1.00 94.31 240 ASN A N 1
ATOM 1891 C CA . ASN A 1 240 ? -8.718 4.320 25.164 1.00 94.31 240 ASN A CA 1
ATOM 1892 C C . ASN A 1 240 ? -7.372 5.068 25.309 1.00 94.31 240 ASN A C 1
ATOM 1894 O O . ASN A 1 240 ? -7.114 5.683 26.346 1.00 94.31 240 ASN A O 1
ATOM 1898 N N . GLY A 1 241 ? -6.483 4.970 24.316 1.00 92.50 241 GLY A N 1
ATOM 1899 C CA . GLY A 1 241 ? -5.190 5.655 24.291 1.00 92.50 241 GLY A CA 1
ATOM 1900 C C . GLY A 1 241 ? -4.088 5.025 25.132 1.00 92.50 241 GLY A C 1
ATOM 1901 O O . GLY A 1 241 ? -2.989 5.582 25.185 1.00 92.50 241 GLY A O 1
ATOM 1902 N N . GLN A 1 242 ? -4.334 3.881 25.770 1.00 93.94 242 GLN A N 1
ATOM 1903 C CA . GLN A 1 242 ? -3.288 3.123 26.452 1.00 93.94 242 GLN A CA 1
ATOM 1904 C C . GLN A 1 242 ? -2.362 2.457 25.437 1.00 93.94 242 GLN A C 1
ATOM 1906 O O . GLN A 1 242 ? -2.805 1.925 24.417 1.00 93.94 242 GLN A O 1
ATOM 1911 N N . ASP A 1 243 ? -1.062 2.495 25.722 1.00 91.81 243 ASP A N 1
ATOM 1912 C CA . ASP A 1 243 ? -0.061 1.786 24.931 1.00 91.81 243 ASP A CA 1
ATOM 1913 C C . ASP A 1 243 ? -0.230 0.275 25.133 1.00 91.81 243 ASP A C 1
ATOM 1915 O O . ASP A 1 243 ? -0.223 -0.228 26.260 1.00 91.81 243 ASP A O 1
ATOM 1919 N N . ALA A 1 244 ? -0.405 -0.441 24.027 1.00 91.12 244 ALA A N 1
ATOM 1920 C CA . ALA A 1 244 ? -0.662 -1.870 24.035 1.00 91.12 244 ALA A CA 1
ATOM 1921 C C . ALA A 1 244 ? 0.607 -2.711 24.210 1.00 91.12 244 ALA A C 1
ATOM 1923 O O . ALA A 1 244 ? 0.512 -3.921 24.390 1.00 91.12 244 ALA A O 1
ATOM 1924 N N . ASN A 1 245 ? 1.799 -2.107 24.159 1.00 90.00 245 ASN A N 1
ATOM 1925 C CA . ASN A 1 245 ? 3.055 -2.832 24.274 1.00 90.00 245 ASN A CA 1
ATOM 1926 C C . ASN A 1 245 ? 3.526 -2.921 25.743 1.00 90.00 245 ASN A C 1
ATOM 1928 O O . ASN A 1 245 ? 4.134 -1.974 26.256 1.00 90.00 245 ASN A O 1
ATOM 1932 N N . PRO A 1 246 ? 3.385 -4.083 26.415 1.00 87.19 246 PRO A N 1
ATOM 1933 C CA . PRO A 1 246 ? 3.794 -4.244 27.812 1.00 87.19 246 PRO A CA 1
ATOM 1934 C C . PRO A 1 246 ? 5.314 -4.151 28.019 1.00 87.19 246 PRO A C 1
ATOM 1936 O O . PRO A 1 246 ? 5.777 -3.987 29.145 1.00 87.19 246 PRO A O 1
ATOM 1939 N N . ARG A 1 247 ? 6.127 -4.238 26.954 1.00 85.81 247 ARG A N 1
ATOM 1940 C CA . ARG A 1 247 ? 7.594 -4.122 27.048 1.00 85.81 247 ARG A CA 1
ATOM 1941 C C . ARG A 1 247 ? 8.055 -2.670 27.172 1.00 85.81 247 ARG A C 1
ATOM 1943 O O . ARG A 1 247 ? 9.187 -2.425 27.606 1.00 85.81 247 ARG A O 1
ATOM 1950 N N . HIS A 1 248 ? 7.214 -1.702 26.809 1.00 87.69 248 HIS A N 1
ATOM 1951 C CA . HIS A 1 248 ? 7.548 -0.293 26.966 1.00 87.69 248 HIS A CA 1
ATOM 1952 C C . HIS A 1 248 ? 7.703 0.064 28.447 1.00 87.69 248 HIS A C 1
ATOM 1954 O O . HIS A 1 248 ? 6.914 -0.334 29.300 1.00 87.69 248 HIS A O 1
ATOM 1960 N N . ALA A 1 249 ? 8.756 0.824 28.765 1.00 86.75 249 ALA A N 1
ATOM 1961 C CA . ALA A 1 249 ? 9.156 1.079 30.149 1.00 86.75 249 ALA A CA 1
ATOM 1962 C C . ALA A 1 249 ? 8.052 1.743 30.987 1.00 86.75 249 ALA A C 1
ATOM 1964 O O . ALA A 1 249 ? 7.931 1.437 32.167 1.00 86.75 249 ALA A O 1
ATOM 1965 N N . HIS A 1 250 ? 7.255 2.631 30.389 1.00 86.06 250 HIS A N 1
ATOM 1966 C CA . HIS A 1 250 ? 6.166 3.312 31.085 1.00 86.06 250 HIS A CA 1
ATOM 1967 C C . HIS A 1 250 ? 4.993 2.368 31.400 1.00 86.06 250 HIS A C 1
ATOM 1969 O O . HIS A 1 250 ? 4.464 2.431 32.504 1.00 86.06 250 HIS A O 1
ATOM 1975 N N . VAL A 1 251 ? 4.643 1.455 30.483 1.00 89.00 251 VAL A N 1
ATOM 1976 C CA . VAL A 1 251 ? 3.600 0.435 30.698 1.00 89.00 251 VAL A CA 1
ATOM 1977 C C . VAL A 1 251 ? 4.037 -0.545 31.777 1.00 89.00 251 VAL A C 1
ATOM 1979 O O . VAL A 1 251 ? 3.333 -0.744 32.762 1.00 89.00 251 VAL A O 1
ATOM 1982 N N . ARG A 1 252 ? 5.247 -1.094 31.636 1.00 89.75 252 ARG A N 1
ATOM 1983 C CA . ARG A 1 252 ? 5.815 -2.046 32.593 1.00 89.75 252 ARG A CA 1
ATOM 1984 C C . ARG A 1 252 ? 5.894 -1.477 34.007 1.00 89.75 252 ARG A C 1
ATOM 1986 O O . ARG A 1 252 ? 5.459 -2.142 34.935 1.00 89.75 252 ARG A O 1
ATOM 1993 N N . ARG A 1 253 ? 6.392 -0.245 34.178 1.00 89.88 253 ARG A N 1
ATOM 1994 C CA . ARG A 1 253 ? 6.443 0.400 35.502 1.00 89.88 253 ARG A CA 1
ATOM 1995 C C . ARG A 1 253 ? 5.054 0.592 36.098 1.00 89.88 253 ARG A C 1
ATOM 1997 O O . ARG A 1 253 ? 4.887 0.358 37.287 1.00 89.88 253 ARG A O 1
ATOM 2004 N N . ALA A 1 254 ? 4.078 1.013 35.293 1.00 90.62 254 ALA A N 1
ATOM 2005 C CA . ALA A 1 254 ? 2.708 1.174 35.766 1.00 90.62 254 ALA A CA 1
ATOM 2006 C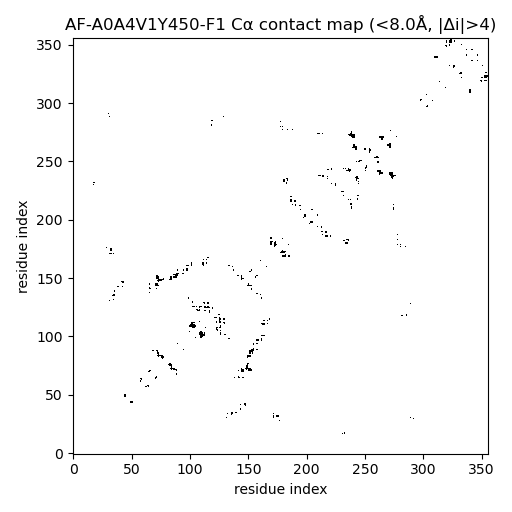 C . ALA A 1 254 ? 2.139 -0.167 36.261 1.00 90.62 254 ALA A C 1
ATOM 2008 O O . ALA A 1 254 ? 1.628 -0.238 37.373 1.00 90.62 254 ALA A O 1
ATOM 2009 N N . MET A 1 255 ? 2.340 -1.245 35.495 1.00 89.19 255 MET A N 1
ATOM 2010 C CA . MET A 1 255 ? 1.932 -2.600 35.881 1.00 89.19 255 MET A CA 1
ATOM 2011 C C . MET A 1 255 ? 2.640 -3.092 37.154 1.00 89.19 255 MET A C 1
ATOM 2013 O O . MET A 1 255 ? 1.975 -3.569 38.068 1.00 89.19 255 MET A O 1
ATOM 2017 N N . GLU A 1 256 ? 3.965 -2.938 37.249 1.00 91.12 256 GLU A N 1
ATOM 2018 C CA . GLU A 1 256 ? 4.766 -3.335 38.424 1.00 91.12 256 GLU A CA 1
ATOM 2019 C C . GLU A 1 256 ? 4.360 -2.577 39.699 1.00 91.12 256 GLU A C 1
ATOM 2021 O O . GLU A 1 256 ? 4.458 -3.115 40.799 1.00 91.12 256 GLU A O 1
ATOM 2026 N N . GLN A 1 257 ? 3.898 -1.332 39.559 1.00 92.31 257 GLN A N 1
ATOM 2027 C CA . GLN A 1 257 ? 3.507 -0.459 40.671 1.00 92.31 257 GLN A CA 1
ATOM 2028 C C . GLN A 1 257 ? 2.004 -0.508 40.985 1.00 92.31 257 GLN A C 1
ATOM 2030 O O . GLN A 1 257 ? 1.557 0.195 41.890 1.00 92.31 257 GLN A O 1
ATOM 2035 N N . GLY A 1 258 ? 1.212 -1.293 40.244 1.00 89.44 258 GLY A N 1
ATOM 2036 C CA . GLY A 1 258 ? -0.250 -1.313 40.381 1.00 89.44 258 GLY A CA 1
ATOM 2037 C C . GLY A 1 258 ? -0.918 0.024 40.029 1.00 89.44 258 GLY A C 1
ATOM 2038 O O . GLY A 1 258 ? -2.005 0.321 40.520 1.00 89.44 258 GLY A O 1
ATOM 2039 N N . LEU A 1 259 ? -0.260 0.846 39.210 1.00 89.69 259 LEU A N 1
ATOM 2040 C CA . LEU A 1 259 ? -0.748 2.145 38.755 1.00 89.69 259 LEU A CA 1
ATOM 2041 C C . LEU A 1 259 ? -1.443 2.023 37.389 1.00 89.69 259 LEU A C 1
ATOM 2043 O O . LEU A 1 259 ? -1.113 1.138 36.595 1.00 89.69 259 LEU A O 1
ATOM 2047 N N . PRO A 1 260 ? -2.379 2.933 37.063 1.00 87.38 260 PRO A N 1
ATOM 2048 C CA . PRO A 1 260 ? -2.985 2.965 35.739 1.00 87.38 260 PRO A CA 1
ATOM 2049 C C . PRO A 1 260 ? -1.934 3.257 34.660 1.00 87.38 260 PRO A C 1
ATOM 2051 O O . PRO A 1 260 ? -1.090 4.143 34.814 1.00 87.38 260 PRO A O 1
ATOM 2054 N N . VAL A 1 261 ? -2.009 2.529 33.541 1.00 88.62 261 VAL A N 1
ATOM 2055 C CA . VAL A 1 261 ? -1.147 2.774 32.377 1.00 88.62 261 VAL A CA 1
ATOM 2056 C C . VAL A 1 261 ? -1.430 4.182 31.834 1.00 88.62 261 VAL A C 1
ATOM 2058 O O . VAL A 1 261 ? -2.599 4.501 31.588 1.00 88.62 261 VAL A O 1
ATOM 2061 N N . PRO A 1 262 ? -0.397 5.027 31.634 1.00 87.19 262 PRO A N 1
ATOM 2062 C CA . PRO A 1 262 ? -0.577 6.361 31.077 1.00 87.19 262 PRO A CA 1
ATOM 2063 C C . PRO A 1 262 ? -1.296 6.328 29.726 1.00 87.19 262 PRO A C 1
ATOM 2065 O O . PRO A 1 262 ? -0.958 5.528 28.853 1.00 87.19 262 PRO A O 1
ATOM 2068 N N . VAL A 1 263 ? -2.260 7.231 29.547 1.00 92.75 263 VAL A N 1
ATOM 2069 C CA . VAL A 1 263 ? -2.976 7.405 28.278 1.00 92.75 263 VAL A CA 1
ATOM 2070 C C . VAL A 1 263 ? -2.281 8.449 27.416 1.00 92.75 263 VAL A C 1
ATOM 2072 O O . VAL A 1 263 ? -1.905 9.525 27.892 1.00 92.75 263 VAL A O 1
ATOM 2075 N N . ARG A 1 264 ? -2.135 8.156 26.125 1.00 91.88 264 ARG A N 1
ATOM 2076 C CA . ARG A 1 264 ? -1.725 9.153 25.141 1.00 91.88 264 ARG A CA 1
ATOM 2077 C C . ARG A 1 264 ? -2.872 10.138 24.916 1.00 91.88 264 ARG A C 1
ATOM 2079 O O . ARG A 1 264 ? -4.033 9.746 24.804 1.00 91.88 264 ARG A O 1
ATOM 2086 N N . ARG A 1 265 ? -2.531 11.422 24.819 1.00 90.56 265 ARG A N 1
ATOM 2087 C CA . ARG A 1 265 ? -3.468 12.498 24.484 1.00 90.56 265 ARG A CA 1
ATOM 2088 C C . ARG A 1 265 ? -3.086 13.156 23.167 1.00 90.56 265 ARG A C 1
ATOM 2090 O O . ARG A 1 265 ? -1.911 13.183 22.795 1.00 90.56 265 ARG A O 1
ATOM 2097 N N . ASN A 1 266 ? -4.097 13.650 22.475 1.00 86.88 266 ASN A N 1
ATOM 2098 C CA . ASN A 1 266 ? -3.963 14.502 21.304 1.00 86.88 266 ASN A CA 1
ATOM 2099 C C . ASN A 1 266 ? -3.515 15.921 21.711 1.00 86.88 266 ASN A C 1
ATOM 2101 O O . ASN A 1 266 ? -3.576 16.263 22.897 1.00 86.88 266 ASN A O 1
ATOM 2105 N N . PRO A 1 267 ? -3.080 16.767 20.755 1.00 87.44 267 PRO A N 1
ATOM 2106 C CA . PRO A 1 267 ? -2.709 18.160 21.031 1.00 87.44 267 PRO A CA 1
ATOM 2107 C C . PRO A 1 267 ? -3.830 18.992 21.670 1.00 87.44 267 PRO A C 1
ATOM 2109 O O . PRO A 1 267 ? -3.551 19.898 22.447 1.00 87.44 267 PRO A O 1
ATOM 2112 N N . ASP A 1 268 ? -5.087 18.656 21.380 1.00 87.81 268 ASP A N 1
ATOM 2113 C CA . ASP A 1 268 ? -6.288 19.277 21.955 1.00 87.81 268 ASP A CA 1
ATOM 2114 C C . ASP A 1 268 ? -6.638 18.758 23.368 1.00 87.81 268 ASP A C 1
ATOM 2116 O O . ASP A 1 268 ? -7.633 19.165 23.962 1.00 87.81 268 ASP A O 1
ATOM 2120 N N . GLY A 1 269 ? -5.836 17.840 23.919 1.00 87.88 269 GLY A N 1
ATOM 2121 C CA . GLY A 1 269 ? -6.046 17.231 25.231 1.00 87.88 269 GLY A CA 1
ATOM 2122 C C . GLY A 1 269 ? -7.037 16.061 25.251 1.00 87.88 269 GLY A C 1
ATOM 2123 O O . GLY A 1 269 ? -7.139 15.386 26.285 1.00 87.88 269 GLY A O 1
ATOM 2124 N N . SER A 1 270 ? -7.720 15.762 24.141 1.00 91.44 270 SER A N 1
ATOM 2125 C CA . SER A 1 270 ? -8.584 14.583 24.022 1.00 91.44 270 SER A CA 1
ATOM 2126 C C . SER A 1 270 ? -7.771 13.286 24.113 1.00 91.44 270 SER A C 1
ATOM 2128 O O . SER A 1 270 ? -6.555 13.262 23.897 1.00 91.44 270 SER A O 1
ATOM 2130 N N . VAL A 1 271 ? -8.425 12.189 24.498 1.00 93.62 271 VAL A N 1
ATOM 2131 C CA . VAL A 1 271 ? -7.769 10.876 24.565 1.00 93.62 271 VAL A CA 1
ATOM 2132 C C . VAL A 1 271 ? -7.484 10.393 23.144 1.00 93.62 271 VAL A C 1
ATOM 2134 O O . VAL A 1 271 ? -8.365 10.414 22.288 1.00 93.62 271 VAL A O 1
ATOM 2137 N N . PHE A 1 272 ? -6.249 9.959 22.892 1.00 93.00 272 PHE A N 1
ATOM 2138 C CA . PHE A 1 272 ? -5.878 9.392 21.601 1.00 93.00 272 PHE A CA 1
ATOM 2139 C C . PHE A 1 272 ? -6.615 8.066 21.392 1.00 93.00 272 PHE A C 1
ATOM 2141 O 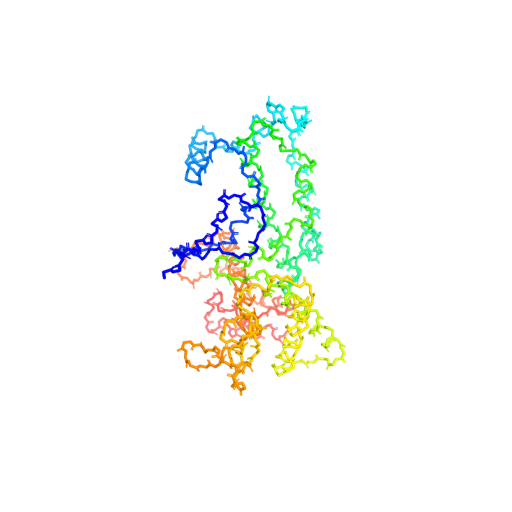O . PHE A 1 272 ? -6.474 7.166 22.209 1.00 93.00 272 PHE A O 1
ATOM 2148 N N . ASN A 1 273 ? -7.349 7.914 20.291 1.00 94.25 273 ASN A N 1
ATOM 2149 C CA . ASN A 1 273 ? -7.998 6.650 19.943 1.00 94.25 273 ASN A CA 1
ATOM 2150 C C . ASN A 1 273 ? -7.224 5.967 18.804 1.00 94.25 273 ASN A C 1
ATOM 2152 O O . ASN A 1 273 ? -7.169 6.475 17.681 1.00 94.25 273 ASN A O 1
ATOM 2156 N N . GLY A 1 274 ? -6.623 4.806 19.096 1.00 91.88 274 GLY A N 1
ATOM 2157 C CA . GLY A 1 274 ? -5.805 4.066 18.133 1.00 91.88 274 GLY A CA 1
ATOM 2158 C C . GLY A 1 274 ? -6.567 3.572 16.899 1.00 91.88 274 GLY A C 1
ATOM 2159 O O . GLY A 1 274 ? -6.011 3.620 15.795 1.00 91.88 274 GLY A O 1
ATOM 2160 N N . ARG A 1 275 ? -7.838 3.169 17.062 1.00 94.75 275 ARG A N 1
ATOM 2161 C CA . ARG A 1 275 ? -8.730 2.813 15.949 1.00 94.75 275 ARG A CA 1
ATOM 2162 C C . ARG A 1 275 ? -9.024 4.040 15.099 1.00 94.75 275 ARG A C 1
ATOM 2164 O O . ARG A 1 275 ? -8.824 3.995 13.889 1.00 94.75 275 ARG A O 1
ATOM 2171 N N . ALA A 1 276 ? -9.492 5.122 15.718 1.00 92.31 276 ALA A N 1
ATOM 2172 C CA . ALA A 1 276 ? -9.888 6.328 14.998 1.00 92.31 276 ALA A CA 1
ATOM 2173 C C . ALA A 1 276 ? -8.713 6.919 14.205 1.00 92.31 276 ALA A C 1
ATOM 2175 O O . ALA A 1 276 ? -8.893 7.314 13.059 1.00 92.31 276 ALA A O 1
ATOM 2176 N N . ASP A 1 277 ? -7.496 6.905 14.760 1.00 89.94 277 ASP A N 1
ATOM 2177 C CA . ASP A 1 277 ? -6.297 7.333 14.031 1.00 89.94 277 ASP A CA 1
ATOM 2178 C C . ASP A 1 277 ? -5.978 6.415 12.840 1.00 89.94 277 ASP A C 1
ATOM 2180 O O . ASP A 1 277 ? -5.604 6.899 11.776 1.00 89.94 277 ASP A O 1
ATOM 2184 N N . TYR A 1 278 ? -6.143 5.094 12.986 1.00 89.25 278 TYR A N 1
ATOM 2185 C CA . TYR A 1 278 ? -5.970 4.153 11.873 1.00 89.25 278 TYR A CA 1
ATOM 2186 C C . TYR A 1 278 ? -6.997 4.391 10.756 1.00 89.25 278 TYR A C 1
ATOM 2188 O O . TYR A 1 278 ? -6.622 4.489 9.588 1.00 89.25 278 TYR A O 1
ATOM 2196 N N . GLU A 1 279 ? -8.278 4.505 11.110 1.00 90.00 279 GLU A N 1
ATOM 2197 C CA . GLU A 1 279 ? -9.354 4.754 10.148 1.00 90.00 279 GLU A CA 1
ATOM 2198 C C . GLU A 1 279 ? -9.202 6.117 9.473 1.00 90.00 279 GLU A C 1
ATOM 2200 O O . GLU A 1 279 ? -9.378 6.204 8.262 1.00 90.00 279 GLU A O 1
ATOM 2205 N N . ARG A 1 280 ? -8.795 7.151 10.221 1.00 88.19 280 ARG A N 1
ATOM 2206 C CA . ARG A 1 280 ? -8.484 8.475 9.674 1.00 88.19 280 ARG A CA 1
ATOM 2207 C C . ARG A 1 280 ? -7.363 8.400 8.646 1.00 88.19 280 ARG A C 1
ATOM 2209 O O . ARG A 1 280 ? -7.541 8.903 7.552 1.00 88.19 280 ARG A O 1
ATOM 2216 N N . ILE A 1 281 ? -6.245 7.732 8.946 1.00 83.50 281 ILE A N 1
ATOM 2217 C CA . ILE A 1 281 ? -5.136 7.592 7.985 1.00 83.50 281 ILE A CA 1
ATOM 2218 C C . ILE A 1 281 ? -5.603 6.905 6.695 1.00 83.50 281 ILE A C 1
ATOM 2220 O O . ILE A 1 281 ? -5.204 7.308 5.604 1.00 83.50 281 ILE A O 1
ATOM 2224 N N . LEU A 1 282 ? -6.452 5.878 6.800 1.00 82.81 282 LEU A N 1
ATOM 2225 C CA . LEU A 1 282 ? -7.021 5.232 5.618 1.00 82.81 282 LEU A CA 1
ATOM 2226 C C . LEU A 1 282 ? -8.002 6.134 4.864 1.00 82.81 282 LEU A C 1
ATOM 2228 O O . LEU A 1 282 ? -7.999 6.121 3.637 1.00 82.81 282 LEU A O 1
ATOM 2232 N N . ALA A 1 283 ? -8.830 6.900 5.571 1.00 79.88 283 ALA A N 1
ATOM 2233 C CA . ALA A 1 283 ? -9.740 7.863 4.962 1.00 79.88 283 ALA A CA 1
ATOM 2234 C C . ALA A 1 283 ? -8.970 8.982 4.245 1.00 79.88 283 ALA A C 1
ATOM 2236 O O . ALA A 1 283 ? -9.276 9.289 3.098 1.00 79.88 283 ALA A O 1
ATOM 2237 N N . ASP A 1 284 ? -7.921 9.515 4.872 1.00 75.69 284 ASP A N 1
ATOM 2238 C CA . ASP A 1 284 ? -7.030 10.524 4.297 1.00 75.69 284 ASP A CA 1
ATOM 2239 C C . ASP A 1 284 ? -6.334 9.979 3.045 1.00 75.69 284 ASP A C 1
ATOM 2241 O O . ASP A 1 284 ? -6.286 10.660 2.022 1.00 75.69 284 ASP A O 1
ATOM 2245 N N . PHE A 1 285 ? -5.856 8.728 3.095 1.00 74.69 285 PHE A N 1
ATOM 2246 C CA . PHE A 1 285 ? -5.297 8.039 1.932 1.00 74.69 285 PHE A CA 1
ATOM 2247 C C . PHE A 1 285 ? -6.313 7.964 0.795 1.00 74.69 285 PHE A C 1
ATOM 2249 O O . PHE A 1 285 ? -6.021 8.385 -0.317 1.00 74.69 285 PHE A O 1
ATOM 2256 N N . ARG A 1 286 ? -7.535 7.501 1.066 1.00 70.50 286 ARG A N 1
ATOM 2257 C CA . ARG A 1 286 ? -8.602 7.424 0.054 1.00 70.50 286 ARG A CA 1
ATOM 2258 C C . ARG A 1 286 ? -8.957 8.791 -0.529 1.00 70.50 286 ARG A C 1
ATOM 2260 O O . ARG A 1 286 ? -9.149 8.896 -1.735 1.00 70.50 286 ARG A O 1
ATOM 2267 N N . SER A 1 287 ? -9.022 9.821 0.311 1.00 65.44 287 SER A N 1
ATOM 2268 C CA . SER A 1 287 ? -9.350 11.187 -0.101 1.00 65.44 287 SER A CA 1
ATOM 2269 C C . SER A 1 287 ? -8.293 11.766 -1.044 1.00 65.44 287 SER A C 1
ATOM 2271 O O . SER A 1 287 ? -8.631 12.243 -2.123 1.00 65.44 287 SER A O 1
ATOM 2273 N N . GLN A 1 288 ? -7.008 11.636 -0.698 1.00 66.31 288 GLN A N 1
ATOM 2274 C CA . GLN A 1 288 ? -5.907 12.100 -1.554 1.00 66.31 288 GLN A CA 1
ATOM 2275 C C . GLN A 1 288 ? -5.881 11.370 -2.899 1.00 66.31 288 GLN A C 1
ATOM 2277 O O . GLN A 1 288 ? -5.630 11.971 -3.939 1.00 66.31 288 GLN A O 1
ATOM 2282 N N . LEU A 1 289 ? -6.188 10.073 -2.900 1.00 60.41 289 LEU A N 1
ATOM 2283 C CA . LEU A 1 289 ? -6.290 9.308 -4.141 1.00 60.41 289 LEU A CA 1
ATOM 2284 C C . LEU A 1 289 ? -7.438 9.783 -5.028 1.00 60.41 289 LEU A C 1
ATOM 2286 O O . LEU A 1 289 ? -7.276 9.876 -6.242 1.00 60.41 289 LEU A O 1
ATOM 2290 N N . HIS A 1 290 ? -8.584 10.099 -4.428 1.00 54.84 290 HIS A N 1
ATOM 2291 C CA . HIS A 1 290 ? -9.711 10.654 -5.162 1.00 54.84 290 HIS A CA 1
ATOM 2292 C C . HIS A 1 290 ? -9.379 12.033 -5.753 1.00 54.84 290 HIS A C 1
ATOM 2294 O O . HIS A 1 290 ? -9.684 12.278 -6.915 1.00 54.84 290 HIS A O 1
ATOM 2300 N N . GLN A 1 291 ? -8.695 12.897 -4.997 1.00 55.41 291 GLN A N 1
ATOM 2301 C CA . GLN A 1 291 ? -8.272 14.222 -5.466 1.00 55.41 291 GLN A CA 1
ATOM 2302 C C . GLN A 1 291 ? -7.310 14.141 -6.655 1.00 55.41 291 GLN A C 1
ATOM 2304 O O . GLN A 1 291 ? -7.571 14.768 -7.675 1.00 55.41 291 GLN A O 1
ATOM 2309 N N . HIS A 1 292 ? -6.273 13.303 -6.582 1.00 54.50 292 HIS A N 1
ATOM 2310 C CA . HIS A 1 292 ? -5.350 13.121 -7.706 1.00 54.50 292 HIS A CA 1
ATOM 2311 C C . HIS A 1 292 ? -6.021 12.543 -8.956 1.00 54.50 292 HIS A C 1
ATOM 2313 O O . HIS A 1 292 ? -5.650 12.907 -10.068 1.00 54.50 292 HIS A O 1
ATOM 2319 N N . SER A 1 293 ? -7.016 11.661 -8.796 1.00 47.22 293 SER A N 1
ATOM 2320 C CA . SER A 1 293 ? -7.812 11.177 -9.931 1.00 47.22 293 SER A CA 1
ATOM 2321 C C . SER A 1 293 ? -8.559 12.324 -10.608 1.00 47.22 293 SER A C 1
ATOM 2323 O O . SER A 1 293 ? -8.515 12.446 -11.825 1.00 47.22 293 SER A O 1
ATOM 2325 N N . LEU A 1 294 ? -9.199 13.195 -9.822 1.00 45.34 294 LEU A N 1
ATOM 2326 C CA . LEU A 1 294 ? -9.926 14.352 -10.346 1.00 45.34 294 LEU A CA 1
ATOM 2327 C C . LEU A 1 294 ? -8.994 15.368 -11.015 1.00 45.34 294 LEU A C 1
ATOM 2329 O O . LEU A 1 294 ? -9.364 15.963 -12.021 1.00 45.34 294 LEU A O 1
ATOM 2333 N N . GLU A 1 295 ? -7.800 15.586 -10.468 1.00 43.50 295 GLU A N 1
ATOM 2334 C CA . GLU A 1 295 ? -6.787 16.466 -11.061 1.00 43.50 295 GLU A CA 1
ATOM 2335 C C . GLU A 1 295 ? -6.277 15.918 -12.398 1.00 43.50 295 GLU A C 1
ATOM 2337 O O . GLU A 1 295 ? -6.244 16.655 -13.380 1.00 43.50 295 GLU A O 1
ATOM 2342 N N . ALA A 1 296 ? -5.967 14.620 -12.466 1.00 44.03 296 ALA A N 1
ATOM 2343 C CA . ALA A 1 296 ? -5.552 13.966 -13.705 1.00 44.03 296 ALA A CA 1
ATOM 2344 C C . ALA A 1 296 ? -6.663 13.987 -14.768 1.00 44.03 296 ALA A C 1
ATOM 2346 O O . ALA A 1 296 ? -6.394 14.261 -15.939 1.00 44.03 296 ALA A O 1
ATOM 2347 N N . ASP A 1 297 ? -7.917 13.759 -14.362 1.00 42.12 297 ASP A N 1
ATOM 2348 C CA . ASP A 1 297 ? -9.072 13.880 -15.249 1.00 42.12 297 ASP A CA 1
ATOM 2349 C C . ASP A 1 297 ? -9.178 15.315 -15.782 1.00 42.12 297 ASP A C 1
ATOM 2351 O O . ASP A 1 297 ? -9.243 15.516 -16.995 1.00 42.12 297 ASP A O 1
ATOM 2355 N N . ARG A 1 298 ? -9.100 16.328 -14.908 1.00 43.47 298 ARG A N 1
ATOM 2356 C CA . ARG A 1 298 ? -9.123 17.750 -15.292 1.00 43.47 298 ARG A CA 1
ATOM 2357 C C . ARG A 1 298 ? -8.026 18.091 -16.299 1.00 43.47 298 ARG A C 1
ATOM 2359 O O . ARG A 1 298 ? -8.340 18.645 -17.351 1.00 43.47 298 ARG A O 1
ATOM 2366 N N . GLU A 1 299 ? -6.780 17.704 -16.040 1.00 44.41 299 GLU A N 1
ATOM 2367 C CA . GLU A 1 299 ? -5.674 17.914 -16.982 1.00 44.41 299 GLU A CA 1
ATOM 2368 C C . GLU A 1 299 ? -5.927 17.220 -18.330 1.00 44.41 299 GLU A C 1
ATOM 2370 O O . GLU A 1 299 ? -5.706 17.815 -19.387 1.00 44.41 299 GLU A O 1
ATOM 2375 N N . SER A 1 300 ? -6.449 15.987 -18.320 1.00 38.28 300 SER A N 1
ATOM 2376 C CA . SER A 1 300 ? -6.748 15.227 -19.542 1.00 38.28 300 SER A CA 1
ATOM 2377 C C . SER A 1 300 ? -7.873 15.843 -20.385 1.00 38.28 300 SER A C 1
ATOM 2379 O O . SER A 1 300 ? -7.844 15.757 -21.614 1.00 38.28 300 SER A O 1
ATOM 2381 N N . PHE A 1 301 ? -8.825 16.523 -19.740 1.00 41.50 301 PHE A N 1
ATOM 2382 C CA . PHE A 1 301 ? -9.882 17.296 -20.393 1.00 41.50 301 PHE A CA 1
ATOM 2383 C C . PHE A 1 301 ? -9.450 18.727 -20.7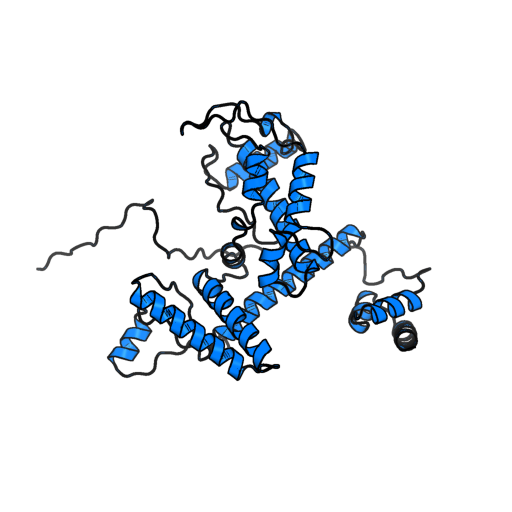54 1.00 41.50 301 PHE A C 1
ATOM 2385 O O . PHE A 1 301 ? -10.265 19.496 -21.260 1.00 41.50 301 PHE A O 1
ATOM 2392 N N . GLY A 1 302 ? -8.179 19.085 -20.539 1.00 39.38 302 GLY A N 1
ATOM 2393 C CA . GLY A 1 302 ? -7.640 20.402 -20.872 1.00 39.38 302 GLY A CA 1
ATOM 2394 C C . GLY A 1 302 ? -8.074 21.518 -19.919 1.00 39.38 302 GLY A C 1
ATOM 2395 O O . GLY A 1 302 ? -8.017 22.684 -20.303 1.00 39.38 302 GLY A O 1
ATOM 2396 N N . PHE A 1 303 ? -8.502 21.187 -18.695 1.00 41.72 303 PHE A N 1
ATOM 2397 C CA . PHE A 1 303 ? -8.717 22.187 -17.651 1.00 41.72 303 PHE A CA 1
ATOM 2398 C C . PHE A 1 303 ? -7.368 22.696 -17.152 1.00 41.72 303 PHE A C 1
ATOM 2400 O O . PHE A 1 303 ? -6.655 21.997 -16.435 1.00 41.72 303 PHE A O 1
ATOM 2407 N N . ASP A 1 304 ? -7.035 23.933 -17.506 1.00 47.19 304 ASP A N 1
ATOM 2408 C CA . ASP A 1 304 ? -5.912 24.651 -16.919 1.00 47.19 304 ASP A CA 1
ATOM 2409 C C . ASP A 1 304 ? -6.407 25.460 -15.700 1.00 47.19 304 ASP A C 1
ATOM 2411 O O . ASP A 1 304 ? -7.184 26.411 -15.851 1.00 47.19 304 ASP A O 1
ATOM 2415 N N . PRO A 1 305 ? -5.974 25.109 -14.473 1.00 43.47 305 PRO A N 1
ATOM 2416 C CA . PRO A 1 305 ? -6.407 25.785 -13.253 1.00 43.47 305 PRO A CA 1
ATOM 2417 C C . PRO A 1 305 ? -5.971 27.259 -13.184 1.00 43.47 305 PRO A C 1
ATOM 2419 O O . PRO A 1 305 ? -6.489 27.999 -12.350 1.00 43.47 305 PRO A O 1
ATOM 2422 N N . ALA A 1 306 ? -5.032 27.701 -14.031 1.00 47.78 306 ALA A N 1
ATOM 2423 C CA . ALA A 1 306 ? -4.575 29.087 -14.088 1.00 47.78 306 ALA A CA 1
ATOM 2424 C C . ALA A 1 306 ? -5.391 29.973 -15.046 1.00 47.78 306 ALA A C 1
ATOM 2426 O O . ALA A 1 306 ? -5.387 31.196 -14.883 1.00 47.78 306 ALA A O 1
ATOM 2427 N N . THR A 1 307 ? -6.080 29.394 -16.034 1.00 47.12 307 THR A N 1
ATOM 2428 C CA . THR A 1 307 ? -6.875 30.148 -17.021 1.00 47.12 307 THR A CA 1
ATOM 2429 C C . THR A 1 307 ? -8.376 30.062 -16.792 1.00 47.12 307 THR A C 1
ATOM 2431 O O . THR A 1 307 ? -9.093 30.957 -17.244 1.00 47.12 307 THR A O 1
ATOM 2434 N N . ASP A 1 308 ? -8.859 29.066 -16.050 1.00 46.50 308 ASP A N 1
ATOM 2435 C CA . ASP A 1 308 ? -10.290 28.884 -15.858 1.00 46.50 308 ASP A CA 1
ATOM 2436 C C . ASP A 1 308 ? -10.766 29.476 -14.525 1.00 46.50 308 ASP A C 1
ATOM 2438 O O . ASP A 1 308 ? -10.756 28.843 -13.466 1.00 46.50 308 ASP A O 1
ATOM 2442 N N . ALA A 1 309 ? -11.195 30.738 -14.575 1.00 43.91 309 ALA A N 1
ATOM 2443 C CA . ALA A 1 309 ? -11.926 31.390 -13.495 1.00 43.91 309 ALA A CA 1
ATOM 2444 C C . ALA A 1 309 ? -13.352 30.811 -13.384 1.00 43.91 309 ALA A C 1
ATOM 2446 O O . ALA A 1 309 ? -14.342 31.514 -13.577 1.00 43.91 309 ALA A O 1
ATOM 2447 N N . GLY A 1 310 ? -13.448 29.515 -13.079 1.00 47.47 310 GLY A N 1
ATOM 2448 C CA . GLY A 1 310 ? -14.630 28.870 -12.512 1.00 47.47 310 GLY A CA 1
ATOM 2449 C C . GLY A 1 310 ? -15.919 28.976 -13.324 1.00 47.47 310 GLY A C 1
ATOM 2450 O O . GLY A 1 310 ? -16.984 29.093 -12.724 1.00 47.47 310 GLY A O 1
ATOM 2451 N N . ARG A 1 311 ? -15.879 28.933 -14.660 1.00 48.22 311 ARG A N 1
ATOM 2452 C CA . ARG A 1 311 ? -17.098 28.754 -15.462 1.00 48.22 311 ARG A CA 1
ATOM 2453 C C . ARG A 1 311 ? -16.836 27.816 -16.625 1.00 48.22 311 ARG A C 1
ATOM 2455 O O . ARG A 1 311 ? -16.328 28.226 -17.660 1.00 48.22 311 ARG A O 1
ATOM 2462 N N . VAL A 1 312 ? -17.282 26.573 -16.461 1.00 52.66 312 VAL A N 1
ATOM 2463 C CA . VAL A 1 312 ? -17.400 25.628 -17.572 1.00 52.66 312 VAL A CA 1
ATOM 2464 C C . VAL A 1 312 ? -18.326 26.253 -18.617 1.00 52.66 312 VAL A C 1
ATOM 2466 O O . VAL A 1 312 ? -19.476 26.576 -18.310 1.00 52.66 312 VAL A O 1
ATOM 2469 N N . ASP A 1 313 ? -17.835 26.453 -19.841 1.00 54.31 313 ASP A N 1
ATOM 2470 C CA . ASP A 1 313 ? -18.686 26.879 -20.950 1.00 54.31 313 ASP A CA 1
ATOM 2471 C C . ASP A 1 313 ? -19.669 25.748 -21.275 1.00 54.31 313 ASP A C 1
ATOM 2473 O O . ASP A 1 313 ? -19.322 24.716 -21.846 1.00 54.31 313 ASP A O 1
ATOM 2477 N N . THR A 1 314 ? -20.915 25.927 -20.848 1.00 57.28 314 THR A N 1
ATOM 2478 C CA . THR A 1 314 ? -21.997 24.957 -21.047 1.00 57.28 314 THR A CA 1
ATOM 2479 C C . THR A 1 314 ? -22.792 25.230 -22.324 1.00 57.28 314 THR A C 1
ATOM 2481 O O . THR A 1 314 ? -23.824 24.596 -22.570 1.00 57.28 314 THR A O 1
ATOM 2484 N N . THR A 1 315 ? -22.335 26.164 -23.165 1.00 53.28 315 THR A N 1
ATOM 2485 C CA . THR A 1 315 ? -23.048 26.569 -24.376 1.00 53.28 315 THR A CA 1
ATOM 2486 C C . THR A 1 315 ? -23.137 25.399 -25.361 1.00 53.28 315 THR A C 1
ATOM 2488 O O . THR A 1 315 ? -22.140 24.905 -25.876 1.00 53.28 315 THR A O 1
ATOM 2491 N N . GLY A 1 316 ? -24.363 24.939 -25.632 1.00 56.19 316 GLY A N 1
ATOM 2492 C CA . GLY A 1 316 ? -24.638 23.815 -26.539 1.00 56.19 316 GLY A CA 1
ATOM 2493 C C . GLY A 1 316 ? -24.730 22.439 -25.868 1.00 56.19 316 GLY A C 1
ATOM 2494 O O . GLY A 1 316 ? -25.083 21.470 -26.541 1.00 56.19 316 GLY A O 1
ATOM 2495 N N . VAL A 1 317 ? -24.490 22.341 -24.556 1.00 69.06 317 VAL A N 1
ATOM 2496 C CA . VAL A 1 317 ? -24.668 21.102 -23.785 1.00 69.06 317 VAL A CA 1
ATOM 2497 C C . VAL A 1 317 ? -26.076 21.052 -23.189 1.00 69.06 317 VAL A C 1
ATOM 2499 O O . VAL A 1 317 ? -26.519 21.974 -22.506 1.00 69.06 317 VAL A O 1
ATOM 2502 N N . ASP A 1 318 ? -26.793 19.949 -23.414 1.00 79.62 318 ASP A N 1
ATOM 2503 C CA . ASP A 1 318 ? -28.100 19.706 -22.793 1.00 79.62 318 ASP A CA 1
ATOM 2504 C C . ASP A 1 318 ? -27.919 19.253 -21.335 1.00 79.62 318 ASP A C 1
ATOM 2506 O O . ASP A 1 318 ? -27.959 18.063 -21.010 1.00 79.62 318 ASP A O 1
ATOM 2510 N N . LEU A 1 319 ? -27.682 20.224 -20.450 1.00 77.88 319 LEU A N 1
ATOM 2511 C CA . LEU A 1 319 ? -27.433 19.994 -19.024 1.00 77.88 319 LEU A CA 1
ATOM 2512 C C . LEU A 1 319 ? -28.563 19.220 -18.331 1.00 77.88 319 LEU A C 1
ATOM 2514 O O . LEU A 1 319 ? -28.309 18.491 -17.378 1.00 77.88 319 LEU A O 1
ATOM 2518 N N . VAL A 1 320 ? -29.801 19.308 -18.828 1.00 79.50 320 VAL A N 1
ATOM 2519 C CA . VAL A 1 320 ? -30.923 18.534 -18.278 1.00 79.50 320 VAL A CA 1
ATOM 2520 C C . VAL A 1 320 ? -30.685 17.036 -18.464 1.00 79.50 320 VAL A C 1
ATOM 2522 O O . VAL A 1 320 ? -30.836 16.268 -17.514 1.00 79.50 320 VAL A O 1
ATOM 2525 N N . LYS A 1 321 ? -30.240 16.608 -19.651 1.00 76.12 321 LYS A N 1
ATOM 2526 C CA . LYS A 1 321 ? -29.912 15.196 -19.901 1.00 76.12 321 LYS A CA 1
ATOM 2527 C C . LYS A 1 321 ? -28.717 14.723 -19.086 1.00 76.12 321 LYS A C 1
ATOM 2529 O O . LYS A 1 321 ? -28.737 13.596 -18.596 1.00 76.12 321 LYS A O 1
ATOM 2534 N N . VAL A 1 322 ? -27.705 15.576 -18.917 1.00 78.94 322 VAL A N 1
ATOM 2535 C CA . VAL A 1 322 ? -26.519 15.265 -18.104 1.00 78.94 322 VAL A CA 1
ATOM 2536 C C . VAL A 1 322 ? -26.922 14.989 -16.654 1.00 78.94 322 VAL A C 1
ATOM 2538 O O . VAL A 1 322 ? -26.541 13.960 -16.100 1.00 78.94 322 VAL A O 1
ATOM 2541 N N . PHE A 1 323 ? -27.764 15.840 -16.063 1.00 85.56 323 PHE A N 1
ATOM 2542 C CA . PHE A 1 323 ? -28.223 15.675 -14.680 1.00 85.56 323 PHE A CA 1
ATOM 2543 C C . PHE A 1 323 ? -29.191 14.501 -14.507 1.00 85.56 323 PHE A C 1
ATOM 2545 O O . PHE A 1 323 ? -29.078 13.756 -13.537 1.00 85.56 323 PHE A O 1
ATOM 2552 N N . GLN A 1 324 ? -30.084 14.253 -15.470 1.00 79.50 324 GLN A N 1
ATOM 2553 C CA . GLN A 1 324 ? -30.924 13.049 -15.471 1.00 79.50 324 GLN A CA 1
ATOM 2554 C C . GLN A 1 324 ? -30.090 11.765 -15.538 1.00 79.50 324 GLN A C 1
ATOM 2556 O O . GLN A 1 324 ? -30.401 10.773 -14.877 1.00 79.50 324 GLN A O 1
ATOM 2561 N N . GLN A 1 325 ? -29.021 11.763 -16.333 1.00 74.94 325 GLN A N 1
ATOM 2562 C CA . GLN A 1 325 ? -28.126 10.617 -16.433 1.00 74.94 325 GLN A CA 1
ATOM 2563 C C . GLN A 1 325 ? -27.295 10.432 -15.159 1.00 74.94 325 GLN A C 1
ATOM 2565 O O . GLN A 1 325 ? -27.194 9.305 -14.676 1.00 74.94 325 GLN A O 1
ATOM 2570 N N . ALA A 1 326 ? -26.779 11.516 -14.576 1.00 77.56 326 ALA A N 1
ATOM 2571 C CA . ALA A 1 326 ? -26.079 11.488 -13.296 1.00 77.56 326 ALA A CA 1
ATOM 2572 C C . ALA A 1 326 ? -26.977 10.953 -12.164 1.00 77.56 326 ALA A C 1
ATOM 2574 O O . ALA A 1 326 ? -26.544 10.097 -11.394 1.00 77.56 326 ALA A O 1
ATOM 2575 N N . ALA A 1 327 ? -28.252 11.357 -12.132 1.00 79.31 327 ALA A N 1
ATOM 2576 C CA . ALA A 1 327 ? -29.237 10.859 -11.172 1.00 79.31 327 ALA A CA 1
ATOM 2577 C C . ALA A 1 327 ? -29.485 9.350 -11.333 1.00 79.31 327 ALA A C 1
ATOM 2579 O O . ALA A 1 327 ? -29.464 8.603 -10.357 1.00 79.31 327 ALA A O 1
ATOM 2580 N N . ARG A 1 328 ? -29.647 8.869 -12.576 1.00 75.81 328 ARG A N 1
ATOM 2581 C CA . ARG A 1 328 ? -29.795 7.428 -12.876 1.00 75.81 328 ARG A CA 1
ATOM 2582 C C . ARG A 1 328 ? -28.574 6.603 -12.475 1.00 75.81 328 ARG A C 1
ATOM 2584 O O . ARG A 1 328 ? -28.714 5.417 -12.196 1.00 75.81 328 ARG A O 1
ATOM 2591 N N . GLN A 1 329 ? -27.394 7.215 -12.473 1.00 71.56 329 GLN A N 1
ATOM 2592 C CA . GLN A 1 329 ? -26.137 6.589 -12.064 1.00 71.56 329 GLN A CA 1
ATOM 2593 C C . GLN A 1 329 ? -25.877 6.692 -10.552 1.00 71.56 329 GLN A C 1
ATOM 2595 O O . GLN A 1 329 ? -24.911 6.109 -10.071 1.00 71.56 329 GLN A O 1
ATOM 2600 N N . GLY A 1 330 ? -26.749 7.373 -9.797 1.00 74.56 330 GLY A N 1
ATOM 2601 C CA . GLY A 1 330 ? -26.620 7.538 -8.348 1.00 74.56 330 GLY A CA 1
ATOM 2602 C C . GLY A 1 330 ? -25.543 8.540 -7.927 1.00 74.56 330 GLY A C 1
ATOM 2603 O O . GLY A 1 330 ? -25.064 8.465 -6.798 1.00 74.56 330 GLY A O 1
ATOM 2604 N N . ASN A 1 331 ? -25.148 9.450 -8.821 1.00 72.81 331 ASN A N 1
ATOM 2605 C CA . ASN A 1 331 ? -24.182 10.502 -8.516 1.00 72.81 331 ASN A CA 1
ATOM 2606 C C . ASN A 1 331 ? -24.832 11.622 -7.688 1.00 72.81 331 ASN A C 1
ATOM 2608 O O . ASN A 1 331 ? -26.026 11.898 -7.825 1.00 72.81 331 ASN A O 1
ATOM 2612 N N . ASP A 1 332 ? -24.030 12.297 -6.863 1.00 80.75 332 ASP A N 1
ATOM 2613 C CA . ASP A 1 332 ? -24.471 13.463 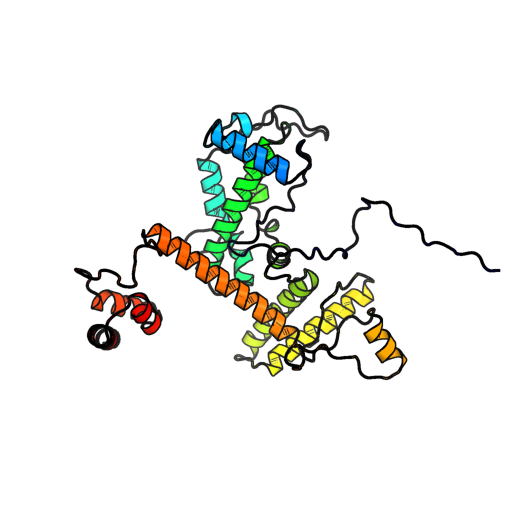-6.096 1.00 80.75 332 ASP A CA 1
ATOM 2614 C C . ASP A 1 332 ? -24.633 14.682 -7.022 1.00 80.75 332 ASP A C 1
ATOM 2616 O O . ASP A 1 332 ? -23.668 15.200 -7.593 1.00 80.75 332 ASP A O 1
ATOM 2620 N N . LEU A 1 333 ? -25.883 15.111 -7.206 1.00 79.06 333 LEU A N 1
ATOM 2621 C CA . LEU A 1 333 ? -26.239 16.193 -8.121 1.00 79.06 333 LEU A CA 1
ATOM 2622 C C . LEU A 1 333 ? -25.846 17.574 -7.589 1.00 79.06 333 LEU A C 1
ATOM 2624 O O . LEU A 1 333 ? -25.611 18.475 -8.394 1.00 79.06 333 LEU A O 1
ATOM 2628 N N . ASP A 1 334 ? -25.749 17.744 -6.268 1.00 79.38 334 ASP A N 1
ATOM 2629 C CA . ASP A 1 334 ? -25.317 19.009 -5.674 1.00 79.38 334 ASP A CA 1
ATOM 2630 C C . ASP A 1 334 ? -23.821 19.213 -5.907 1.00 79.38 334 ASP A C 1
ATOM 2632 O O . ASP A 1 334 ? -23.409 20.282 -6.357 1.00 79.38 334 ASP A O 1
ATOM 2636 N N . VAL A 1 335 ? -23.026 18.151 -5.746 1.00 74.94 335 VAL A N 1
ATOM 2637 C CA . VAL A 1 335 ? -21.596 18.167 -6.092 1.00 74.94 335 VAL A CA 1
ATOM 2638 C C . VAL A 1 335 ? -21.397 18.470 -7.580 1.00 74.94 335 VAL A C 1
ATOM 2640 O O . VAL A 1 335 ? -20.529 19.268 -7.935 1.00 74.94 335 VAL A O 1
ATOM 2643 N N . LEU A 1 336 ? -22.213 17.888 -8.464 1.00 77.38 336 LEU A N 1
ATOM 2644 C CA . LEU A 1 336 ? -22.142 18.147 -9.906 1.00 77.38 336 LEU A CA 1
ATOM 2645 C C . LEU A 1 336 ? -22.511 19.599 -10.260 1.00 77.38 336 LEU A C 1
ATOM 2647 O O . LEU A 1 336 ? -21.837 20.218 -11.084 1.00 77.38 336 LEU A O 1
ATOM 2651 N N . ALA A 1 337 ? -23.554 20.155 -9.638 1.00 78.50 337 ALA A N 1
ATOM 2652 C CA . ALA A 1 337 ? -23.971 21.544 -9.842 1.00 78.50 337 ALA A CA 1
ATOM 2653 C C . ALA A 1 337 ? -22.914 22.544 -9.360 1.00 78.50 337 ALA A C 1
ATOM 2655 O O . ALA A 1 337 ? -22.612 23.503 -10.075 1.00 78.50 337 ALA A O 1
ATOM 2656 N N . ASP A 1 338 ? -22.329 22.289 -8.190 1.00 74.19 338 ASP A N 1
ATOM 2657 C CA . ASP A 1 338 ? -21.275 23.122 -7.617 1.00 74.19 338 ASP A CA 1
ATOM 2658 C C . ASP A 1 338 ? -19.985 23.038 -8.460 1.00 74.19 338 ASP A C 1
ATOM 2660 O O . ASP A 1 338 ? -19.331 24.056 -8.686 1.00 74.19 338 ASP A O 1
ATOM 2664 N N . THR A 1 339 ? -19.663 21.858 -9.009 1.00 70.31 339 THR A N 1
ATOM 2665 C CA . THR A 1 339 ? -18.502 21.644 -9.901 1.00 70.31 339 THR A CA 1
ATOM 2666 C C . THR A 1 339 ? -18.634 22.392 -11.230 1.00 70.31 339 THR A C 1
ATOM 2668 O O . THR A 1 339 ? -17.647 22.885 -11.770 1.00 70.31 339 THR A O 1
ATOM 2671 N N . LEU A 1 340 ? -19.852 22.488 -11.769 1.00 73.75 340 LEU A N 1
ATOM 2672 C CA . LEU A 1 340 ? -20.135 23.208 -13.014 1.00 73.75 340 LEU A CA 1
ATOM 2673 C C . LEU A 1 340 ? -20.358 24.713 -12.805 1.00 73.75 340 LEU A C 1
ATOM 2675 O O . LEU A 1 340 ? -20.577 25.430 -13.781 1.00 73.75 340 LEU A O 1
ATOM 2679 N N . HIS A 1 341 ? -20.311 25.189 -11.556 1.00 73.00 341 HIS A N 1
ATOM 2680 C CA . HIS A 1 341 ? -20.553 26.584 -11.186 1.00 73.00 341 HIS A CA 1
ATOM 2681 C C . HIS A 1 341 ? -21.855 27.143 -11.786 1.00 73.00 341 HIS A C 1
ATOM 2683 O O . HIS A 1 341 ? -21.903 28.276 -12.281 1.00 73.00 341 HIS A O 1
ATOM 2689 N N . LEU A 1 342 ? -22.916 26.325 -11.768 1.00 75.81 342 LEU A N 1
ATOM 2690 C CA . LEU A 1 342 ? -24.225 26.724 -12.278 1.00 75.81 342 LEU A CA 1
ATOM 2691 C C . LEU A 1 342 ? -24.779 27.882 -11.444 1.00 75.81 342 LEU A C 1
ATOM 2693 O O . LEU A 1 342 ? -24.717 27.859 -10.216 1.00 75.81 342 LEU A O 1
ATOM 2697 N N . ASP A 1 343 ? -25.362 28.878 -12.109 1.00 79.19 343 ASP A N 1
ATOM 2698 C CA . ASP A 1 343 ? -26.136 29.896 -11.402 1.00 79.19 343 ASP A CA 1
ATOM 2699 C C . ASP A 1 343 ? -27.414 29.298 -10.789 1.00 79.19 343 ASP A C 1
ATOM 2701 O O . ASP A 1 343 ? -27.871 28.217 -11.174 1.00 79.19 343 ASP A O 1
ATOM 2705 N N . ASP A 1 344 ? -28.006 30.006 -9.824 1.00 77.00 344 ASP A N 1
ATOM 2706 C CA . ASP A 1 344 ? -29.165 29.517 -9.069 1.00 77.00 344 ASP A CA 1
ATOM 2707 C C . ASP A 1 344 ? -30.352 29.143 -9.971 1.00 77.00 344 ASP A C 1
ATOM 2709 O O . ASP A 1 344 ? -31.069 28.179 -9.693 1.00 77.00 344 ASP A O 1
ATOM 2713 N N . ALA A 1 345 ? -30.550 29.869 -11.075 1.00 78.12 345 ALA A N 1
ATOM 2714 C CA . ALA A 1 345 ? -31.639 29.615 -12.011 1.00 78.12 345 ALA A CA 1
ATOM 2715 C C . ALA A 1 345 ? -31.412 28.316 -12.799 1.00 78.12 345 ALA A C 1
ATOM 2717 O O . ALA A 1 345 ? -32.329 27.503 -12.954 1.00 78.12 345 ALA A O 1
ATOM 2718 N N . MET A 1 346 ? -30.185 28.090 -13.270 1.00 74.56 346 MET A N 1
ATOM 2719 C CA . MET A 1 346 ? -29.810 26.874 -13.978 1.00 74.56 346 MET A CA 1
ATOM 2720 C C . MET A 1 346 ? -29.783 25.674 -13.033 1.00 74.56 346 MET A C 1
ATOM 2722 O O . MET A 1 346 ? -30.321 24.623 -13.386 1.00 74.56 346 MET A O 1
ATOM 2726 N N . ARG A 1 347 ? -29.252 25.844 -11.815 1.00 85.56 347 ARG A N 1
ATOM 2727 C CA . ARG A 1 347 ? -29.258 24.831 -10.752 1.00 85.56 347 ARG A CA 1
ATOM 2728 C C . ARG A 1 347 ? -30.680 24.372 -10.450 1.00 85.56 347 ARG A C 1
ATOM 2730 O O . ARG A 1 347 ? -30.959 23.179 -10.519 1.00 85.56 347 ARG A O 1
ATOM 2737 N N . GLN A 1 348 ? -31.608 25.295 -10.198 1.00 84.38 348 GLN A N 1
ATOM 2738 C CA . GLN A 1 348 ? -33.013 24.946 -9.953 1.00 84.38 348 GLN A CA 1
ATOM 2739 C C . GLN A 1 348 ? -33.634 24.182 -11.127 1.00 84.38 348 GLN A C 1
ATOM 2741 O O . GLN A 1 348 ? -34.333 23.191 -10.918 1.00 84.38 348 GLN A O 1
ATOM 2746 N N . ARG A 1 349 ? -33.348 24.601 -12.366 1.00 83.69 349 ARG A N 1
ATOM 2747 C CA . ARG A 1 349 ? -33.872 23.954 -13.573 1.00 83.69 349 ARG A CA 1
ATOM 2748 C C . ARG A 1 349 ? -33.372 22.515 -13.737 1.00 83.69 349 ARG A C 1
ATOM 2750 O O . ARG A 1 349 ? -34.183 21.636 -14.023 1.00 83.69 349 ARG A O 1
ATOM 2757 N N . VAL A 1 350 ? -32.070 22.265 -13.587 1.00 82.50 350 VAL A N 1
ATOM 2758 C CA . VAL A 1 350 ? -31.502 20.916 -13.779 1.00 82.50 350 VAL A CA 1
ATOM 2759 C C . VAL A 1 350 ? -31.844 19.980 -12.621 1.00 82.50 350 VAL A C 1
ATOM 2761 O O . VAL A 1 350 ? -32.146 18.815 -12.864 1.00 82.50 350 VAL A O 1
ATOM 2764 N N . MET A 1 351 ? -31.906 20.495 -11.388 1.00 85.31 351 MET A N 1
ATOM 2765 C CA . MET A 1 351 ? -32.302 19.718 -10.208 1.00 85.31 351 MET A CA 1
ATOM 2766 C C . MET A 1 351 ? -33.781 19.318 -10.267 1.00 85.31 351 MET A C 1
ATOM 2768 O O . MET A 1 351 ? -34.120 18.172 -9.984 1.00 85.31 351 MET A O 1
ATOM 2772 N N . ALA A 1 352 ? -34.667 20.221 -10.704 1.00 83.56 352 ALA A N 1
ATOM 2773 C CA . ALA A 1 352 ? -36.084 19.903 -10.883 1.00 83.56 352 ALA A CA 1
ATOM 2774 C C . ALA A 1 352 ? -36.310 18.839 -11.970 1.00 83.56 352 ALA A C 1
ATOM 2776 O O . ALA A 1 352 ? -37.144 17.953 -11.799 1.00 83.56 352 ALA A O 1
ATOM 2777 N N . ALA A 1 353 ? -35.551 18.904 -13.066 1.00 75.56 353 ALA A N 1
ATOM 2778 C CA . ALA A 1 353 ? -35.675 17.970 -14.182 1.00 75.56 353 ALA A CA 1
ATOM 2779 C C . ALA A 1 353 ? -35.012 16.602 -13.934 1.00 75.56 353 ALA A C 1
ATOM 2781 O O . ALA A 1 353 ? -35.313 15.646 -14.647 1.00 75.56 353 ALA A O 1
ATOM 2782 N N . ALA A 1 354 ? -34.113 16.495 -12.952 1.00 73.94 354 ALA A N 1
ATOM 2783 C CA . ALA A 1 354 ? -33.498 15.232 -12.541 1.00 73.94 354 ALA A CA 1
ATOM 2784 C C . ALA A 1 354 ? -34.409 14.383 -11.629 1.00 73.94 354 ALA A C 1
ATOM 2786 O O . ALA A 1 354 ? -34.215 13.173 -11.532 1.00 73.94 354 ALA A O 1
ATOM 2787 N N . CYS A 1 355 ? -35.406 15.007 -10.989 1.00 65.38 355 CYS A N 1
ATOM 2788 C CA . CYS A 1 355 ? -36.403 14.358 -10.126 1.00 65.38 355 CYS A CA 1
ATOM 2789 C C . CYS A 1 355 ? -37.652 13.845 -10.873 1.00 65.38 355 CYS A C 1
ATOM 2791 O O . CYS A 1 355 ? -38.539 13.262 -10.247 1.00 65.38 355 CYS A O 1
ATOM 2793 N N . THR A 1 356 ? -37.732 14.081 -12.184 1.00 58.69 356 THR A N 1
ATOM 2794 C CA . THR A 1 356 ? -38.754 13.561 -13.113 1.00 58.69 356 THR A CA 1
ATOM 2795 C C . THR A 1 356 ? -38.155 12.502 -14.017 1.00 58.69 356 THR A C 1
ATOM 2797 O O . THR A 1 356 ? -38.809 11.453 -14.208 1.00 58.69 356 THR A O 1
#

Secondary structure (DSSP, 8-state):
-----PPPPPPTT-S---------------SS----S-S---SS--SHHHHHHHHHHHHHHSTTGGG-HHHHS--S--TTS---TTSPPPPHHHHHHHHHHHH-STTS--TTHHHHTTT-SSHHHHHHHHHHHHHHHHHHHHHHHHH-TT----HHHHHHHTSTTT--HHHHHHSTTT---HHHHHHHHHHHHHHHHHHHHH----HHHHHHHHHHHHHHHHHHHHHT-----S--B-TTSBB--TTSHHHHHHHHTTPPPPBPB-TTSPBP-HHHHHHHHHHHHHHHHHHHHHHHHHHHTT--TTT--S----TT--HHHHHHHHHHTT--HHHHHHHTT--HHHHHHHHHHH--